Protein AF-U1WP06-F1 (afdb_monomer)

Nearest PDB structures (foldseek):
  8g9k-assembly1_A  TM=2.713E-01  e=7.699E+00  synthetic construct

Secondary structure (DSSP, 8-state):
----TTHHHHHHHHHHHHH----HHHHHHHHHHHHHHHHHHHHTT-HHHHHHHHHSHHHHHHHHHHHHHHHTT-GGGHHHHHHHHHHHHHHHHH-TTS--S-HHHHHHHHHHHHHTT-HHHHHHHHHHHHHHHTT-HHHHHHH-HHHHHHHHHHHHHHHSS--GGGGGS-TTSHHHHHHHTTT-HHHHHHHHHHHHHHHHHHH--BTTB--S-SSSTTS-HHHHHHHHHHHHTT--------GGGGSGGG--

Solvent-accessible surface area (backbone atoms only — not comparable to full-atom values): 13945 Å² total; per-residue (Å²): 133,87,76,62,86,46,52,65,52,48,55,47,50,57,53,47,34,57,65,50,79,64,51,73,64,56,54,47,50,52,52,51,52,48,55,48,52,46,53,52,30,59,75,70,67,38,68,75,57,39,54,61,68,56,49,56,60,58,37,49,53,34,39,47,38,18,49,16,36,28,63,70,74,37,68,77,31,55,58,34,45,52,50,32,48,55,49,56,50,50,49,46,72,75,38,72,85,54,83,71,69,53,72,30,35,50,27,42,49,34,30,49,23,51,76,74,67,38,53,70,56,19,51,51,47,40,54,49,51,50,63,53,44,75,76,44,53,72,63,41,38,75,70,40,51,65,34,52,50,42,44,33,48,53,45,20,63,74,72,76,45,78,51,76,77,58,70,57,49,54,81,85,35,62,68,47,50,33,60,73,24,66,90,39,72,86,54,30,46,58,34,51,51,52,44,56,56,47,45,43,48,28,37,35,71,50,102,89,42,74,45,42,30,68,52,61,45,72,39,53,37,67,63,50,48,51,44,54,42,32,51,76,70,75,40,87,70,71,89,76,95,49,77,63,68,73,40,61,57,41,75,122

Foldseek 3Di:
DDDQPLVVVVVVVLVVLQPDAQDPVNLVVLVVVLVVVLVVCVVVVVLVVNLLSQFDDNLVVLQSNLSNCLQVPNLVSVVSNVVSLVSNLVSCVSCLPDCSHPLQALLVSLLVCVVVVVVVSNVSSLVSVVVVCVVPVQVCQPAAVRNLLSSQLNVCLVPVDRDPSNVSHDCPDLSNQLVVCLQPQVCNQVSLQVVVSVLSVQQDDDPVHDHNHDRCSLAPSVSVSSCVSCVVVVHDDDDDDHPSCVGSSVVD

pLDDT: mean 86.67, std 10.76, range [41.94, 98.31]

Radius of gyration: 18.36 Å; Cα contacts (8 Å, |Δi|>4): 304; chains: 1; bounding box: 43×38×60 Å

Structure (mmCIF, N/CA/C/O backbone):
data_AF-U1WP06-F1
#
_entry.id   AF-U1WP06-F1
#
loop_
_atom_site.group_PDB
_atom_site.id
_atom_site.type_symbol
_atom_site.label_atom_id
_atom_site.label_alt_id
_atom_site.label_comp_id
_atom_site.label_asym_id
_atom_site.label_entity_id
_atom_site.label_seq_id
_atom_site.pdbx_PDB_ins_code
_atom_site.Cartn_x
_atom_site.Cartn_y
_atom_site.Cartn_z
_atom_site.occupancy
_atom_site.B_iso_or_equiv
_atom_site.auth_seq_id
_atom_site.auth_comp_id
_atom_site.auth_asym_id
_atom_site.auth_atom_id
_atom_site.pdbx_PDB_model_num
ATOM 1 N N . MET A 1 1 ? -3.901 -18.270 22.052 1.00 41.94 1 MET A N 1
ATOM 2 C CA . MET A 1 1 ? -3.226 -17.642 20.899 1.00 41.94 1 MET A CA 1
ATOM 3 C C . MET A 1 1 ? -4.024 -18.027 19.662 1.00 41.94 1 MET A C 1
ATOM 5 O O . MET A 1 1 ? -3.982 -19.187 19.273 1.00 41.94 1 MET A O 1
ATOM 9 N N . TYR A 1 2 ? -4.865 -17.129 19.147 1.00 45.81 2 TYR A N 1
ATOM 10 C CA . TYR A 1 2 ? -5.588 -17.378 17.898 1.00 45.81 2 TYR A CA 1
ATOM 11 C C . TYR A 1 2 ? -4.574 -17.281 16.759 1.00 45.81 2 TYR A C 1
ATOM 13 O O . TYR A 1 2 ? -4.041 -16.210 16.501 1.00 45.81 2 TYR A O 1
ATOM 21 N N . THR A 1 3 ? -4.246 -18.398 16.116 1.00 57.44 3 THR A N 1
ATOM 22 C CA . THR A 1 3 ? -3.441 -18.363 14.894 1.00 57.44 3 THR A CA 1
ATOM 23 C C . THR A 1 3 ? -4.361 -17.917 13.768 1.00 57.44 3 THR A C 1
ATOM 25 O O . THR A 1 3 ? -5.286 -18.647 13.402 1.00 57.44 3 THR A O 1
ATOM 28 N N . ASN A 1 4 ? -4.153 -16.711 13.239 1.00 77.06 4 ASN A N 1
ATOM 29 C CA . ASN A 1 4 ? -4.940 -16.246 12.109 1.00 77.06 4 ASN A CA 1
ATOM 30 C C . ASN A 1 4 ? -4.708 -17.191 10.915 1.00 77.06 4 ASN A C 1
ATOM 32 O O . ASN A 1 4 ? -3.576 -17.453 10.499 1.00 77.06 4 ASN A O 1
ATOM 36 N N . LYS A 1 5 ? -5.799 -17.723 10.353 1.00 81.12 5 LYS A N 1
ATOM 37 C CA . LYS A 1 5 ? -5.761 -18.705 9.258 1.00 81.12 5 LYS A CA 1
ATOM 38 C C . LYS A 1 5 ? -5.071 -18.188 7.989 1.00 81.12 5 LYS A C 1
ATOM 40 O O . LYS A 1 5 ? -4.734 -19.007 7.131 1.00 81.12 5 LYS A O 1
ATOM 45 N N . TYR A 1 6 ? -4.891 -16.873 7.856 1.00 82.31 6 TYR A N 1
ATOM 46 C CA . TYR A 1 6 ? -4.254 -16.229 6.712 1.00 82.31 6 TYR A CA 1
ATOM 47 C C . TYR A 1 6 ? -2.741 -16.054 6.872 1.00 82.31 6 TYR A C 1
ATOM 49 O O . TYR A 1 6 ? -2.048 -15.941 5.864 1.00 82.31 6 TYR A O 1
ATOM 57 N N . TRP A 1 7 ? -2.192 -16.143 8.088 1.00 88.81 7 TRP A N 1
ATOM 58 C CA . TRP A 1 7 ? -0.743 -16.015 8.306 1.00 88.81 7 TRP A CA 1
ATOM 59 C C . TRP A 1 7 ? 0.064 -17.056 7.534 1.00 88.81 7 TRP A C 1
ATOM 61 O O . TRP A 1 7 ? 1.126 -16.749 7.013 1.00 88.81 7 TRP A O 1
ATOM 71 N N . LYS A 1 8 ? -0.481 -18.263 7.335 1.00 88.38 8 LYS A N 1
ATOM 72 C CA . LYS A 1 8 ? 0.160 -19.286 6.493 1.00 88.38 8 LYS A CA 1
ATOM 73 C C . LYS A 1 8 ? 0.375 -18.830 5.041 1.00 88.38 8 LYS A C 1
ATOM 75 O O . LYS A 1 8 ? 1.313 -19.293 4.397 1.00 88.38 8 LYS A O 1
ATOM 80 N N . TYR A 1 9 ? -0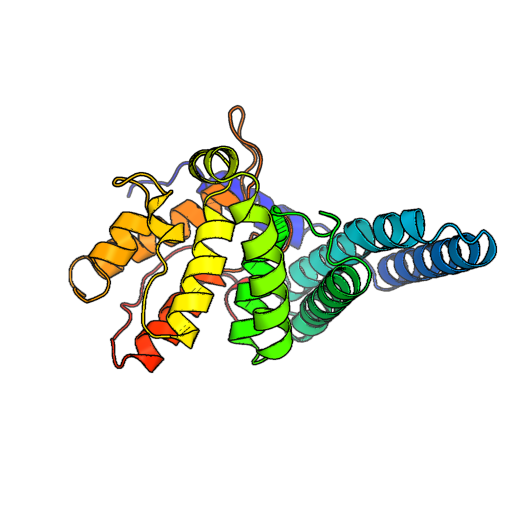.509 -17.979 4.508 1.00 86.38 9 TYR A N 1
ATOM 81 C CA . TYR A 1 9 ? -0.391 -17.448 3.150 1.00 86.38 9 TYR A CA 1
ATOM 82 C C . TYR A 1 9 ? 0.664 -16.349 3.100 1.00 86.38 9 TYR A C 1
ATOM 84 O O . TYR A 1 9 ? 1.503 -16.379 2.204 1.00 86.38 9 TYR A O 1
ATOM 92 N N . PHE A 1 10 ? 0.685 -15.470 4.104 1.00 91.19 10 PHE A N 1
ATOM 93 C CA . PHE A 1 10 ? 1.741 -14.474 4.276 1.00 91.19 10 PHE A CA 1
ATOM 94 C C . PHE A 1 10 ? 3.123 -15.121 4.434 1.00 91.19 10 PHE A C 1
ATOM 96 O O . PHE A 1 10 ? 4.037 -14.820 3.673 1.00 91.19 10 PHE A O 1
ATOM 103 N N . ASP A 1 11 ? 3.264 -16.098 5.332 1.00 91.94 11 ASP A N 1
ATOM 104 C CA . ASP A 1 11 ? 4.514 -16.835 5.542 1.00 91.94 11 ASP A CA 1
ATOM 105 C C . ASP A 1 11 ? 5.001 -17.519 4.264 1.00 91.94 11 ASP A C 1
ATOM 107 O O . ASP A 1 11 ? 6.205 -17.592 4.004 1.00 91.94 11 ASP A O 1
ATOM 111 N N . ARG A 1 12 ? 4.071 -18.058 3.467 1.00 90.69 12 ARG A N 1
ATOM 112 C CA . ARG A 1 12 ? 4.389 -18.648 2.167 1.00 90.69 12 ARG A CA 1
ATOM 113 C C . ARG A 1 12 ? 4.888 -17.579 1.196 1.00 90.69 12 ARG A C 1
ATOM 115 O O . ARG A 1 12 ? 5.949 -17.793 0.620 1.00 90.69 12 ARG A O 1
ATOM 122 N N . ALA A 1 13 ? 4.193 -16.448 1.072 1.00 90.00 13 ALA A N 1
ATOM 123 C CA . ALA A 1 13 ? 4.596 -15.346 0.199 1.00 90.00 13 ALA A CA 1
ATOM 124 C C . ALA A 1 13 ? 5.990 -14.811 0.573 1.00 90.00 13 ALA A C 1
ATOM 126 O O . ALA A 1 13 ? 6.880 -14.756 -0.272 1.00 90.00 13 ALA A O 1
ATOM 127 N N . ILE A 1 14 ? 6.244 -14.542 1.859 1.00 93.38 14 ILE A N 1
ATOM 128 C CA . ILE A 1 14 ? 7.561 -14.112 2.358 1.00 93.38 14 ILE A CA 1
ATOM 129 C C . ILE A 1 14 ? 8.653 -15.139 2.024 1.00 93.38 14 ILE A C 1
ATOM 131 O O . ILE A 1 14 ? 9.750 -14.770 1.598 1.00 93.38 14 ILE A O 1
ATOM 135 N N . LYS A 1 15 ? 8.378 -16.441 2.190 1.00 92.94 15 LYS A N 1
ATOM 136 C CA . LYS A 1 15 ? 9.331 -17.506 1.829 1.00 92.94 15 LYS A CA 1
ATOM 137 C C . LYS A 1 15 ? 9.580 -17.579 0.324 1.00 92.94 15 LYS A C 1
ATOM 139 O O . LYS A 1 15 ? 10.707 -17.866 -0.071 1.00 92.94 15 LYS A O 1
ATOM 144 N N . GLU A 1 16 ? 8.560 -17.366 -0.498 1.00 90.69 16 GLU A N 1
ATOM 145 C CA . GLU A 1 16 ? 8.681 -17.355 -1.957 1.00 90.69 16 GLU A CA 1
ATOM 146 C C . GLU A 1 16 ? 9.515 -16.162 -2.428 1.00 90.69 16 GLU A C 1
ATOM 148 O O . GLU A 1 16 ? 10.500 -16.373 -3.139 1.00 90.69 16 GLU A O 1
ATOM 153 N N . TYR A 1 17 ? 9.227 -14.949 -1.940 1.00 90.56 17 TYR A N 1
ATOM 154 C CA . TYR A 1 17 ? 10.029 -13.762 -2.245 1.00 90.56 17 TYR A CA 1
ATOM 155 C C . TYR A 1 17 ? 11.488 -13.933 -1.820 1.00 90.56 17 TYR A C 1
ATOM 157 O O . TYR A 1 17 ? 12.378 -13.624 -2.601 1.00 90.56 17 TYR A O 1
ATOM 165 N N . LYS A 1 18 ? 11.768 -14.505 -0.639 1.00 90.44 18 LYS A N 1
ATOM 166 C CA . LYS A 1 18 ? 13.151 -14.777 -0.196 1.00 90.44 18 LYS A CA 1
ATOM 167 C C . LYS A 1 18 ? 13.906 -15.757 -1.096 1.00 90.44 18 LYS A C 1
ATOM 169 O O . LYS A 1 18 ? 15.119 -15.632 -1.232 1.00 90.44 18 LYS A O 1
ATOM 174 N N . LYS A 1 19 ? 13.213 -16.745 -1.672 1.00 89.00 19 LYS A N 1
ATOM 175 C CA . LYS A 1 19 ? 13.823 -17.809 -2.489 1.00 89.00 19 LYS A CA 1
ATOM 176 C C . LYS A 1 19 ? 14.027 -17.420 -3.946 1.00 89.00 19 LYS A C 1
ATOM 178 O O . LYS A 1 19 ? 14.959 -17.929 -4.565 1.00 89.00 19 LYS A O 1
ATOM 183 N N . ARG A 1 20 ? 13.142 -16.598 -4.512 1.00 80.69 20 ARG A N 1
ATOM 184 C CA . ARG A 1 20 ? 13.216 -16.200 -5.920 1.00 80.69 20 ARG A CA 1
ATOM 185 C C . ARG A 1 20 ? 14.289 -15.130 -6.099 1.00 80.69 20 ARG A C 1
ATOM 187 O O . ARG A 1 20 ? 13.999 -13.942 -6.057 1.00 80.69 20 ARG A O 1
ATOM 194 N N . VAL A 1 21 ? 15.527 -15.585 -6.267 1.00 77.94 21 VAL A N 1
ATOM 195 C CA . VAL A 1 21 ? 16.648 -14.732 -6.665 1.00 77.94 21 VAL A CA 1
ATOM 196 C C . VAL A 1 21 ? 16.417 -14.313 -8.110 1.00 77.94 21 VAL A C 1
ATOM 198 O O . VAL A 1 21 ? 16.322 -15.175 -8.980 1.00 77.94 21 VAL A O 1
ATOM 201 N N . VAL A 1 22 ? 16.314 -13.008 -8.338 1.00 72.44 22 VAL A N 1
ATOM 202 C CA . VAL A 1 22 ? 16.291 -12.409 -9.674 1.00 72.44 22 VAL A CA 1
ATOM 203 C C . VAL A 1 22 ? 17.654 -11.757 -9.866 1.00 72.44 22 VAL A C 1
ATOM 205 O O . VAL A 1 22 ? 18.017 -10.853 -9.107 1.00 72.44 22 VAL A O 1
ATOM 208 N N . SER A 1 23 ? 18.457 -12.266 -10.801 1.00 75.44 23 SER A N 1
ATOM 209 C CA . SER A 1 23 ? 19.808 -11.729 -10.997 1.00 75.44 23 SER A CA 1
ATOM 210 C C . SER A 1 23 ? 19.759 -10.348 -11.662 1.00 75.44 23 SER A C 1
ATOM 212 O O . SER A 1 23 ? 18.768 -9.986 -12.300 1.00 75.44 23 SER A O 1
ATOM 214 N N . ASP A 1 24 ? 20.825 -9.555 -11.516 1.00 75.62 24 ASP A N 1
ATOM 215 C CA . ASP A 1 24 ? 20.936 -8.271 -12.226 1.00 75.62 24 ASP A CA 1
ATOM 216 C C . ASP A 1 24 ? 20.881 -8.470 -13.748 1.00 75.62 24 ASP A C 1
ATOM 218 O O . ASP A 1 24 ? 20.330 -7.634 -14.464 1.00 75.62 24 ASP A O 1
ATOM 222 N N . GLU A 1 25 ? 21.416 -9.589 -14.245 1.00 81.25 25 GLU A N 1
ATOM 223 C CA . GLU A 1 25 ? 21.323 -9.975 -15.651 1.00 81.25 25 GLU A CA 1
ATOM 224 C C . GLU A 1 25 ? 19.878 -10.247 -16.070 1.00 81.25 25 GLU A C 1
ATOM 226 O O . GLU A 1 25 ? 19.457 -9.715 -17.090 1.00 81.25 25 GLU A O 1
ATOM 231 N N . GLU A 1 26 ? 19.105 -10.996 -15.278 1.00 79.12 26 GLU A N 1
ATOM 232 C CA . GLU A 1 26 ? 17.693 -11.277 -15.572 1.00 79.12 26 GLU A CA 1
ATOM 233 C C . GLU A 1 26 ? 16.863 -9.986 -15.593 1.00 79.12 26 GLU A C 1
ATOM 235 O O . GLU A 1 26 ? 16.107 -9.747 -16.533 1.00 79.12 26 GLU A O 1
ATOM 240 N N . VAL A 1 27 ? 17.058 -9.094 -14.613 1.00 75.62 27 VAL A N 1
ATOM 241 C CA . VAL A 1 27 ? 16.397 -7.777 -14.616 1.00 75.62 27 VAL A CA 1
ATOM 242 C C . VAL A 1 27 ? 16.788 -6.967 -15.842 1.00 75.62 27 VAL A C 1
ATOM 244 O O . VAL A 1 27 ? 15.931 -6.345 -16.469 1.00 75.62 27 VAL A O 1
ATOM 247 N N . LYS A 1 28 ? 18.070 -6.971 -16.209 1.00 79.50 28 LYS A N 1
ATOM 248 C CA . LYS A 1 28 ? 18.540 -6.257 -17.392 1.00 79.50 28 LYS A CA 1
ATOM 249 C C . LYS A 1 28 ? 17.940 -6.825 -18.677 1.00 79.50 28 LYS A C 1
ATOM 251 O O . LYS A 1 28 ? 17.503 -6.040 -19.509 1.00 79.50 28 LYS A O 1
ATOM 256 N N . GLU A 1 29 ? 17.886 -8.146 -18.829 1.00 82.81 29 GLU A N 1
ATOM 257 C CA . GLU A 1 29 ? 17.266 -8.807 -19.983 1.00 82.81 29 GLU A CA 1
ATOM 258 C C . GLU A 1 29 ? 15.786 -8.443 -20.100 1.00 82.81 29 GLU A C 1
ATOM 260 O O . GLU A 1 29 ? 15.338 -8.040 -21.173 1.00 82.81 29 GLU A O 1
ATOM 265 N N . ILE A 1 30 ? 15.049 -8.480 -18.985 1.00 77.94 30 ILE A N 1
ATOM 266 C CA . ILE A 1 30 ? 13.649 -8.050 -18.936 1.00 77.94 30 ILE A CA 1
ATOM 267 C C . ILE A 1 30 ? 13.539 -6.593 -19.390 1.00 77.94 30 ILE A C 1
ATOM 269 O O . ILE A 1 30 ? 12.774 -6.291 -20.306 1.00 77.94 30 ILE A O 1
ATOM 273 N N . LEU A 1 31 ? 14.316 -5.680 -18.803 1.00 75.25 31 LEU A N 1
ATOM 274 C CA . LEU A 1 31 ? 14.271 -4.261 -19.160 1.00 75.25 31 LEU A CA 1
ATOM 275 C C . LEU A 1 31 ? 14.619 -4.024 -20.637 1.00 75.25 31 LEU A C 1
ATOM 277 O O . LEU A 1 31 ? 13.909 -3.275 -21.312 1.00 75.25 31 LEU A O 1
ATOM 281 N N . ASP A 1 32 ? 15.659 -4.677 -21.155 1.00 81.94 32 ASP A N 1
ATOM 282 C CA . ASP A 1 32 ? 16.101 -4.555 -22.547 1.00 81.94 32 ASP A CA 1
ATOM 283 C C . ASP A 1 32 ? 15.029 -5.075 -23.524 1.00 81.94 32 ASP A C 1
ATOM 285 O O . ASP A 1 32 ? 14.702 -4.396 -24.508 1.00 81.94 32 ASP A O 1
ATOM 289 N N . ASP A 1 33 ? 14.419 -6.228 -23.234 1.00 80.69 33 ASP A N 1
ATOM 290 C CA . ASP A 1 33 ? 13.336 -6.804 -24.035 1.00 80.69 33 ASP A CA 1
ATOM 291 C C . ASP A 1 33 ? 12.105 -5.897 -24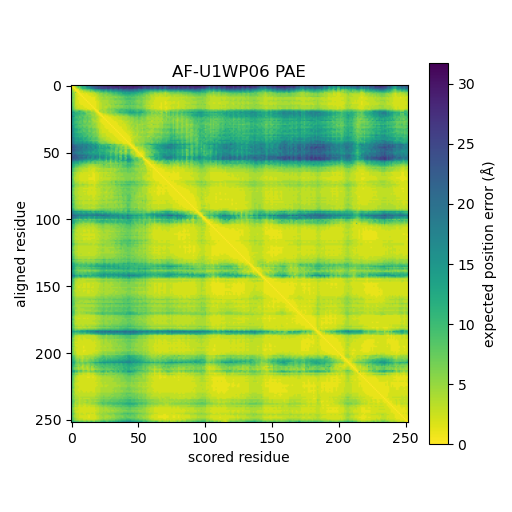.054 1.00 80.69 33 ASP A C 1
ATOM 293 O O . ASP A 1 33 ? 11.528 -5.637 -25.117 1.00 80.69 33 ASP A O 1
ATOM 297 N N . ARG A 1 34 ? 11.725 -5.351 -22.895 1.00 75.94 34 ARG A N 1
ATOM 298 C CA . ARG A 1 34 ? 10.593 -4.422 -22.800 1.00 75.94 34 ARG A CA 1
ATOM 299 C C . ARG A 1 34 ? 10.886 -3.115 -23.530 1.00 75.94 34 ARG A C 1
ATOM 301 O O . ARG A 1 34 ? 10.040 -2.627 -24.277 1.00 75.94 34 ARG A O 1
ATOM 308 N N . MET A 1 35 ? 12.098 -2.575 -23.401 1.00 76.44 35 MET A N 1
ATOM 309 C CA . MET A 1 35 ? 12.529 -1.393 -24.153 1.00 76.44 35 MET A CA 1
ATOM 310 C C . MET A 1 35 ? 12.504 -1.622 -25.667 1.00 76.44 35 MET A C 1
ATOM 312 O O . MET A 1 35 ? 12.209 -0.695 -26.429 1.00 76.44 35 MET A O 1
ATOM 316 N N . LYS A 1 36 ? 12.826 -2.832 -26.127 1.00 82.75 36 LYS A N 1
ATOM 317 C CA . LYS A 1 36 ? 12.740 -3.199 -27.542 1.00 82.75 36 LYS A CA 1
ATOM 318 C C . LYS A 1 36 ? 11.287 -3.259 -28.011 1.00 82.75 36 LYS A C 1
ATOM 320 O O . LYS A 1 36 ? 10.953 -2.611 -29.000 1.00 82.75 36 LYS A O 1
ATOM 325 N N . GLU A 1 37 ? 10.419 -3.943 -27.270 1.00 77.69 37 GLU A N 1
ATOM 326 C CA . GLU A 1 37 ? 8.984 -4.016 -27.565 1.00 77.69 37 GLU A CA 1
ATOM 327 C C . GLU A 1 37 ? 8.341 -2.621 -27.615 1.00 77.69 37 GLU A C 1
ATOM 329 O O . GLU A 1 37 ? 7.600 -2.303 -28.546 1.00 77.69 37 GLU A O 1
ATOM 334 N N . MET A 1 38 ? 8.707 -1.731 -26.687 1.00 73.69 38 MET A N 1
ATOM 335 C CA . MET A 1 38 ? 8.287 -0.329 -26.714 1.00 73.69 38 MET A CA 1
ATOM 336 C C . MET A 1 38 ? 8.654 0.375 -28.018 1.00 73.69 38 MET A C 1
ATOM 338 O O . MET A 1 38 ? 7.817 1.056 -28.613 1.00 73.69 38 MET A O 1
ATOM 342 N N . LYS A 1 39 ? 9.916 0.255 -28.447 1.00 78.44 39 LYS A N 1
ATOM 343 C CA . LYS A 1 39 ? 10.402 0.896 -29.676 1.00 78.44 39 LYS A CA 1
ATOM 344 C C . LYS A 1 39 ? 9.619 0.395 -30.886 1.00 78.44 39 LYS A C 1
ATOM 346 O O . LYS A 1 39 ? 9.228 1.212 -31.720 1.00 78.44 39 LYS A O 1
ATOM 351 N N . ASP A 1 40 ? 9.332 -0.902 -30.942 1.00 82.44 40 ASP A N 1
ATOM 352 C CA . ASP A 1 40 ? 8.554 -1.510 -32.020 1.00 82.44 40 ASP A CA 1
ATOM 353 C C . ASP A 1 40 ? 7.100 -1.001 -32.033 1.00 82.44 40 ASP A C 1
ATOM 355 O O . ASP A 1 40 ? 6.578 -0.635 -33.088 1.00 82.44 40 ASP A O 1
ATOM 359 N N . LEU A 1 41 ? 6.447 -0.906 -30.871 1.00 77.81 41 LEU A N 1
ATOM 360 C CA . LEU A 1 41 ? 5.074 -0.391 -30.750 1.00 77.81 41 LEU A CA 1
ATOM 361 C C . LEU A 1 41 ? 4.969 1.098 -31.104 1.00 77.81 41 LEU A C 1
ATOM 363 O O . LEU A 1 41 ? 4.002 1.520 -31.746 1.00 77.81 41 LEU A O 1
ATOM 367 N N . ILE A 1 42 ? 5.981 1.892 -30.736 1.00 76.75 42 ILE A N 1
ATOM 368 C CA . ILE A 1 42 ? 6.089 3.301 -31.138 1.00 76.75 42 ILE A CA 1
ATOM 369 C C . ILE A 1 42 ? 6.191 3.406 -32.663 1.00 76.75 42 ILE A C 1
ATOM 371 O O . ILE A 1 42 ? 5.466 4.200 -33.262 1.00 76.75 42 ILE A O 1
ATOM 375 N N . GLN A 1 43 ? 7.038 2.590 -33.301 1.00 83.75 43 GLN A N 1
ATOM 376 C CA . GLN A 1 43 ? 7.185 2.576 -34.763 1.00 83.75 43 GLN A CA 1
ATOM 377 C C . GLN A 1 43 ? 5.886 2.189 -35.480 1.00 83.75 43 GLN A C 1
ATOM 379 O O . GLN A 1 43 ? 5.565 2.766 -36.518 1.00 83.75 43 GLN A O 1
ATOM 384 N N . LYS A 1 44 ? 5.110 1.260 -34.914 1.00 82.94 44 LYS A N 1
ATOM 385 C CA . LYS A 1 44 ? 3.813 0.822 -35.459 1.00 82.94 44 LYS A CA 1
ATOM 386 C C . LYS A 1 44 ? 2.655 1.788 -35.172 1.00 82.94 44 LYS A C 1
ATOM 388 O O . LYS A 1 44 ? 1.542 1.557 -35.632 1.00 82.94 44 LYS A O 1
ATOM 393 N N . ASN A 1 45 ? 2.898 2.878 -34.436 1.00 75.88 45 ASN A N 1
ATOM 394 C CA . ASN A 1 45 ? 1.880 3.824 -33.963 1.00 75.88 45 ASN A CA 1
ATOM 395 C C . ASN A 1 45 ? 0.762 3.158 -33.125 1.00 75.88 45 ASN A C 1
ATOM 397 O O . ASN A 1 45 ? -0.356 3.668 -33.026 1.00 75.88 45 ASN A O 1
ATOM 401 N N . GLU A 1 46 ? 1.069 2.042 -32.462 1.00 74.06 46 GLU A N 1
ATOM 402 C CA . GLU A 1 46 ? 0.143 1.281 -31.617 1.00 74.06 46 GLU A CA 1
ATOM 403 C C . GLU A 1 46 ? 0.155 1.813 -30.175 1.00 74.06 46 GLU A C 1
ATOM 405 O O . GLU A 1 46 ? 0.368 1.087 -29.205 1.00 74.06 46 GLU A O 1
ATOM 410 N N . ARG A 1 47 ? -0.099 3.119 -30.013 1.00 66.19 47 ARG A N 1
ATOM 411 C CA . ARG A 1 47 ? -0.009 3.821 -28.712 1.00 66.19 47 ARG A CA 1
ATOM 412 C C . ARG A 1 47 ? -0.851 3.187 -27.602 1.00 66.19 47 ARG A C 1
ATOM 414 O O . ARG A 1 47 ? -0.507 3.299 -26.434 1.00 66.19 47 ARG A O 1
ATOM 421 N N . ASN A 1 48 ? -1.940 2.519 -27.977 1.00 60.97 48 ASN A N 1
ATOM 422 C CA . ASN A 1 48 ? -2.816 1.810 -27.050 1.00 60.97 48 ASN A CA 1
ATOM 423 C C . ASN A 1 48 ? -2.178 0.535 -26.478 1.00 60.97 48 ASN A C 1
ATOM 425 O O . ASN A 1 48 ? -2.403 0.254 -25.310 1.00 60.97 48 ASN A O 1
ATOM 429 N N . CYS A 1 49 ? -1.390 -0.198 -27.272 1.00 63.03 49 CYS A N 1
ATOM 430 C CA . CYS A 1 49 ? -0.706 -1.424 -26.839 1.00 63.03 49 CYS A CA 1
ATOM 431 C C . CYS A 1 49 ? 0.595 -1.113 -26.089 1.00 63.03 49 CYS A C 1
ATOM 433 O O . CYS A 1 49 ? 1.067 -1.933 -25.307 1.00 63.03 49 CYS A O 1
ATOM 435 N N . LEU A 1 50 ? 1.146 0.093 -26.284 1.00 63.34 50 LEU A N 1
ATOM 436 C CA . LEU A 1 50 ? 2.298 0.576 -25.530 1.00 63.34 50 LEU A CA 1
ATOM 437 C C . LEU A 1 50 ? 2.007 0.524 -24.025 1.00 63.34 50 LEU A C 1
ATOM 439 O O . LEU A 1 50 ? 2.756 -0.102 -23.295 1.00 63.34 50 LEU A O 1
ATOM 443 N N . THR A 1 51 ? 0.893 1.099 -23.557 1.00 60.34 51 THR A N 1
ATOM 444 C CA . THR A 1 51 ? 0.583 1.139 -22.116 1.00 60.34 51 THR A CA 1
ATOM 445 C C . THR A 1 51 ? 0.386 -0.249 -21.496 1.00 60.34 51 THR A C 1
ATOM 447 O O . THR A 1 51 ? 0.774 -0.442 -20.348 1.00 60.34 51 THR A O 1
ATOM 450 N N . ASP A 1 52 ? -0.143 -1.211 -22.254 1.00 60.28 52 ASP A N 1
ATOM 451 C CA . ASP A 1 52 ? -0.342 -2.588 -21.784 1.00 60.28 52 ASP A CA 1
ATOM 452 C C . ASP A 1 52 ? 0.995 -3.345 -21.678 1.00 60.28 52 ASP A C 1
ATOM 454 O O . ASP A 1 52 ? 1.243 -4.030 -20.687 1.00 60.28 52 ASP A O 1
ATOM 458 N N . CYS A 1 53 ? 1.904 -3.152 -22.644 1.00 57.97 53 CYS A N 1
ATOM 459 C CA . CYS A 1 53 ? 3.249 -3.747 -22.622 1.00 57.97 53 CYS A CA 1
ATOM 460 C C . CYS A 1 53 ? 4.151 -3.124 -21.550 1.00 57.97 53 CYS A C 1
ATOM 462 O O . CYS A 1 53 ? 5.029 -3.791 -21.003 1.00 57.97 53 CYS A O 1
ATOM 464 N N . LEU A 1 54 ? 3.913 -1.850 -21.229 1.00 57.97 54 LEU A N 1
ATOM 465 C CA . LEU A 1 54 ? 4.572 -1.166 -20.128 1.00 57.97 54 LEU A CA 1
ATOM 466 C C . LEU A 1 54 ? 4.061 -1.651 -18.763 1.00 57.97 54 LEU A C 1
ATOM 468 O O . LEU A 1 54 ? 4.823 -1.688 -17.804 1.00 57.97 54 LEU A O 1
ATOM 472 N N . GLY A 1 55 ? 2.780 -2.001 -18.656 1.00 62.56 55 GLY A N 1
ATOM 473 C CA . GLY A 1 55 ? 2.072 -1.845 -17.394 1.00 62.56 55 GLY A CA 1
ATOM 474 C C . GLY A 1 55 ? 2.269 -2.895 -16.318 1.00 62.56 55 GLY A C 1
ATOM 475 O O . GLY A 1 55 ? 2.330 -2.547 -15.146 1.00 62.56 55 GLY A O 1
ATOM 476 N N . ILE A 1 56 ? 2.366 -4.166 -16.696 1.00 57.34 56 ILE A N 1
ATOM 477 C CA . ILE A 1 56 ? 2.218 -5.251 -15.717 1.00 57.34 56 ILE A CA 1
ATOM 478 C C . ILE A 1 56 ? 3.559 -5.923 -15.428 1.00 57.34 56 ILE A C 1
ATOM 480 O O . ILE A 1 56 ? 3.907 -6.123 -14.273 1.00 57.34 56 ILE A O 1
ATOM 484 N N . LEU A 1 57 ? 4.354 -6.230 -16.454 1.00 64.12 57 LEU A N 1
ATOM 485 C CA . LEU A 1 57 ? 5.525 -7.092 -16.263 1.00 64.12 57 LEU A CA 1
ATOM 486 C C . LEU A 1 57 ? 6.730 -6.348 -15.674 1.00 64.12 57 LEU A C 1
ATOM 488 O O . LEU A 1 57 ? 7.285 -6.821 -14.694 1.00 64.12 57 LEU A O 1
ATOM 492 N N . ILE A 1 58 ? 7.065 -5.141 -16.159 1.00 68.38 58 ILE A N 1
ATOM 4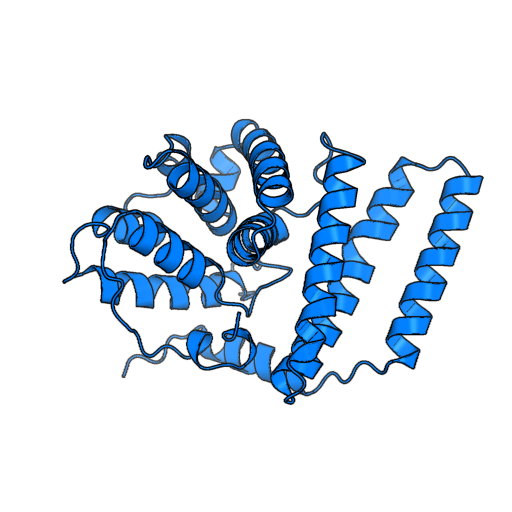93 C CA . ILE A 1 58 ? 8.189 -4.360 -15.596 1.00 68.38 58 ILE A CA 1
ATOM 494 C C . ILE A 1 58 ? 7.949 -4.047 -14.119 1.00 68.38 58 ILE A C 1
ATOM 496 O O . ILE A 1 58 ? 8.848 -4.211 -13.302 1.00 68.38 58 ILE A O 1
ATOM 500 N N . GLY A 1 59 ? 6.735 -3.604 -13.779 1.00 69.00 59 GLY A N 1
ATOM 501 C CA . GLY A 1 59 ? 6.376 -3.298 -12.399 1.00 69.00 59 GLY A CA 1
ATOM 502 C C . GLY A 1 59 ? 6.498 -4.524 -11.498 1.00 69.00 59 GLY A C 1
ATOM 503 O O . GLY A 1 59 ? 7.175 -4.448 -10.479 1.00 69.00 59 GLY A O 1
ATOM 504 N N . ILE A 1 60 ? 5.923 -5.658 -11.916 1.00 72.00 60 ILE A N 1
ATOM 505 C CA . ILE A 1 60 ? 6.005 -6.920 -11.171 1.00 72.00 60 ILE A CA 1
ATOM 506 C C . ILE A 1 60 ? 7.461 -7.369 -11.011 1.00 72.00 60 ILE A C 1
ATOM 508 O O . ILE A 1 60 ? 7.866 -7.726 -9.910 1.00 72.00 60 ILE A O 1
ATOM 512 N N . ASP A 1 61 ? 8.277 -7.332 -12.061 1.00 75.94 61 ASP A N 1
ATOM 513 C CA . ASP A 1 61 ? 9.654 -7.825 -11.986 1.00 75.94 61 ASP A CA 1
ATOM 514 C C . ASP A 1 61 ? 10.539 -6.931 -11.097 1.00 75.94 61 ASP A C 1
ATOM 516 O O . ASP A 1 61 ? 11.307 -7.444 -10.275 1.00 75.94 61 ASP A O 1
ATOM 520 N N . LEU A 1 62 ? 10.381 -5.601 -11.182 1.00 79.69 62 LEU A N 1
ATOM 521 C CA . LEU A 1 62 ? 11.049 -4.653 -10.279 1.00 79.69 62 LEU A CA 1
ATOM 522 C C . LEU A 1 62 ? 10.650 -4.895 -8.824 1.00 79.69 62 LEU A C 1
ATOM 524 O O . LEU A 1 62 ? 11.510 -4.944 -7.945 1.00 79.69 62 LEU A O 1
ATOM 528 N N . GLU A 1 63 ? 9.359 -5.092 -8.578 1.00 86.50 63 GLU A N 1
ATOM 529 C CA . GLU A 1 63 ? 8.813 -5.361 -7.257 1.00 86.50 63 GLU A CA 1
ATOM 530 C C . GLU A 1 63 ? 9.343 -6.662 -6.658 1.00 86.50 63 GLU A C 1
ATOM 532 O O . GLU A 1 63 ? 9.758 -6.707 -5.498 1.00 86.50 63 GLU A O 1
ATOM 537 N N . MET A 1 64 ? 9.319 -7.735 -7.448 1.00 86.50 64 MET A N 1
ATOM 538 C CA . MET A 1 64 ? 9.781 -9.048 -7.025 1.00 86.50 64 MET A CA 1
ATOM 539 C C . MET A 1 64 ? 11.266 -9.018 -6.674 1.00 86.50 64 MET A C 1
ATOM 541 O O . MET A 1 64 ? 11.653 -9.559 -5.634 1.00 86.50 64 MET A O 1
ATOM 545 N N . ASN A 1 65 ? 12.079 -8.344 -7.493 1.00 87.50 65 ASN A N 1
ATOM 546 C CA . ASN A 1 65 ? 13.498 -8.152 -7.213 1.00 87.50 65 ASN A CA 1
ATOM 547 C C . ASN A 1 65 ? 13.710 -7.309 -5.942 1.00 87.50 65 ASN A C 1
ATOM 549 O O . ASN A 1 65 ? 14.479 -7.704 -5.064 1.00 87.50 65 ASN A O 1
ATOM 553 N N . ALA A 1 66 ? 12.970 -6.205 -5.781 1.00 91.56 66 ALA A N 1
ATOM 554 C CA . ALA A 1 66 ? 13.016 -5.388 -4.568 1.00 91.56 66 ALA A CA 1
ATOM 555 C C . ALA A 1 66 ? 12.724 -6.212 -3.313 1.00 91.56 66 ALA A C 1
ATOM 557 O O . ALA A 1 66 ? 13.519 -6.223 -2.374 1.00 91.56 66 ALA A O 1
ATOM 558 N N . LYS A 1 67 ? 11.595 -6.931 -3.297 1.00 93.19 67 LYS A N 1
ATOM 559 C CA . LYS A 1 67 ? 11.182 -7.725 -2.136 1.00 93.19 67 LYS A CA 1
ATOM 560 C C . LYS A 1 67 ? 12.192 -8.814 -1.814 1.00 93.19 67 LYS A C 1
ATOM 562 O O . LYS A 1 67 ? 12.495 -9.008 -0.640 1.00 93.19 67 LYS A O 1
ATOM 567 N N . ASN A 1 68 ? 12.729 -9.504 -2.823 1.00 93.38 68 ASN A N 1
ATOM 568 C CA . ASN A 1 68 ? 13.776 -10.499 -2.609 1.00 93.38 68 ASN A CA 1
ATOM 569 C C . ASN A 1 68 ? 14.987 -9.881 -1.897 1.00 93.38 68 ASN A C 1
ATOM 571 O O . ASN A 1 68 ? 15.393 -10.382 -0.848 1.00 93.38 68 ASN A O 1
ATOM 575 N N . ARG A 1 69 ? 15.521 -8.780 -2.429 1.00 92.81 69 ARG A N 1
ATOM 576 C CA . ARG A 1 69 ? 16.709 -8.103 -1.893 1.00 92.81 69 ARG A CA 1
ATOM 577 C C . ARG A 1 69 ? 16.487 -7.544 -0.491 1.00 92.81 69 ARG A C 1
ATOM 579 O O . ARG A 1 69 ? 17.253 -7.861 0.418 1.00 92.81 69 ARG A O 1
ATOM 586 N N . ILE A 1 70 ? 15.393 -6.809 -0.273 1.00 95.31 70 ILE A N 1
ATOM 587 C CA . ILE A 1 70 ? 15.051 -6.233 1.039 1.00 95.31 70 ILE A CA 1
ATOM 588 C C . ILE A 1 70 ? 14.927 -7.343 2.092 1.00 95.31 70 ILE A C 1
ATOM 590 O O . ILE A 1 70 ? 15.525 -7.267 3.165 1.00 95.31 70 ILE A O 1
ATOM 594 N N . LEU A 1 71 ? 14.218 -8.432 1.775 1.00 94.81 71 LEU A N 1
ATOM 595 C CA . LEU A 1 71 ? 14.040 -9.559 2.696 1.00 94.81 71 LEU A CA 1
ATOM 596 C C . LEU A 1 71 ? 15.331 -10.354 2.971 1.00 94.81 71 LEU A C 1
ATOM 598 O O . LEU A 1 71 ? 15.357 -11.118 3.942 1.00 94.81 71 LEU A O 1
ATOM 602 N N . ASN A 1 72 ? 16.364 -10.194 2.139 1.00 93.56 72 ASN A N 1
ATOM 603 C CA . ASN A 1 72 ? 17.683 -10.816 2.280 1.00 93.56 72 ASN A CA 1
ATOM 604 C C . ASN A 1 72 ? 18.770 -9.839 2.777 1.00 93.56 72 ASN A C 1
ATOM 606 O O . ASN A 1 72 ? 19.948 -10.187 2.774 1.00 93.56 72 ASN A O 1
ATOM 610 N N . GLY A 1 73 ? 18.386 -8.662 3.286 1.00 93.69 73 GLY A N 1
ATOM 611 C CA . GLY A 1 73 ? 19.300 -7.742 3.973 1.00 93.69 73 GLY A CA 1
ATOM 612 C C . GLY A 1 73 ? 19.908 -6.650 3.093 1.00 93.69 73 GLY A C 1
ATOM 613 O O . GLY A 1 73 ? 20.877 -6.017 3.505 1.00 93.69 73 GLY A O 1
ATOM 614 N N . GLU A 1 74 ? 19.341 -6.399 1.912 1.00 94.25 74 GLU A N 1
ATOM 615 C CA . GLU A 1 74 ? 19.732 -5.302 1.023 1.00 94.25 74 GLU A CA 1
ATOM 616 C C . GLU A 1 74 ? 18.677 -4.175 1.043 1.00 94.25 74 GLU A C 1
ATOM 618 O O . GLU A 1 74 ? 17.860 -4.067 0.125 1.00 94.25 74 GLU A O 1
ATOM 623 N N . PRO A 1 75 ? 18.663 -3.300 2.068 1.00 93.81 75 PRO A N 1
ATOM 624 C CA . PRO A 1 75 ? 17.630 -2.268 2.215 1.00 93.81 75 PRO A CA 1
ATOM 625 C C . PRO A 1 75 ? 17.656 -1.218 1.095 1.00 93.81 75 PRO A C 1
ATOM 627 O O . PRO A 1 75 ? 16.636 -0.613 0.788 1.00 93.81 75 PRO A O 1
ATOM 630 N N . LEU A 1 76 ? 18.797 -1.021 0.423 1.00 93.38 76 LEU A N 1
ATOM 631 C CA . LEU A 1 76 ? 18.896 -0.083 -0.703 1.00 93.38 76 LEU A CA 1
ATOM 632 C C . LEU A 1 76 ? 18.006 -0.476 -1.893 1.00 93.38 76 LEU A C 1
ATOM 634 O O . LEU A 1 76 ? 17.741 0.364 -2.749 1.00 93.38 76 LEU A O 1
ATOM 638 N N . ALA A 1 77 ? 17.511 -1.715 -1.945 1.00 92.56 77 ALA A N 1
ATOM 639 C CA . ALA A 1 77 ? 16.622 -2.174 -3.004 1.00 92.56 77 ALA A CA 1
ATOM 640 C C . ALA A 1 77 ? 15.213 -1.546 -2.966 1.00 92.56 77 ALA A C 1
ATOM 642 O O . ALA A 1 77 ? 14.473 -1.696 -3.938 1.00 92.56 77 ALA A O 1
ATOM 643 N N . TRP A 1 78 ? 14.864 -0.763 -1.933 1.00 93.88 78 TRP A N 1
ATOM 644 C CA . TRP A 1 78 ? 13.680 0.114 -1.946 1.00 93.88 78 TRP A CA 1
ATOM 645 C C . TRP A 1 78 ? 13.633 1.046 -3.170 1.00 93.88 78 TRP A C 1
ATOM 647 O O . TRP A 1 78 ? 12.545 1.342 -3.664 1.00 93.88 78 TRP A O 1
ATOM 657 N N . ILE A 1 79 ? 14.793 1.408 -3.736 1.00 90.75 79 ILE A N 1
ATOM 658 C CA . ILE A 1 79 ? 14.897 2.183 -4.985 1.00 90.75 79 ILE A CA 1
ATOM 659 C C . ILE A 1 79 ? 14.144 1.535 -6.161 1.00 90.75 79 ILE A C 1
ATOM 661 O O . ILE A 1 79 ? 13.662 2.235 -7.046 1.00 90.75 79 ILE A O 1
ATOM 665 N N . LEU A 1 80 ? 14.010 0.203 -6.188 1.00 90.06 80 LEU A N 1
ATOM 666 C CA . LEU A 1 80 ? 13.298 -0.501 -7.261 1.00 90.06 80 LEU A CA 1
ATOM 667 C C . LEU A 1 80 ? 11.773 -0.372 -7.106 1.00 90.06 80 LEU A C 1
ATOM 669 O O . LEU A 1 80 ? 11.069 -0.209 -8.102 1.00 90.06 80 LEU A O 1
ATOM 673 N N . LEU A 1 81 ? 11.262 -0.373 -5.868 1.00 91.50 81 LEU A N 1
ATOM 674 C CA . LEU A 1 81 ? 9.845 -0.090 -5.587 1.00 91.50 81 LEU A CA 1
ATOM 675 C C . LEU A 1 81 ? 9.504 1.366 -5.902 1.00 91.50 81 LEU A C 1
ATOM 677 O O . LEU A 1 81 ? 8.445 1.663 -6.451 1.00 91.50 81 LEU A O 1
ATOM 681 N N . GLU A 1 82 ? 10.427 2.276 -5.613 1.00 92.19 82 GLU A N 1
ATOM 682 C CA . GLU A 1 82 ? 10.311 3.676 -5.998 1.00 92.19 82 GLU A CA 1
ATOM 683 C C . GLU A 1 82 ? 10.284 3.852 -7.530 1.00 92.19 82 GLU A C 1
ATOM 685 O O . GLU A 1 82 ? 9.449 4.582 -8.068 1.00 92.19 82 GLU A O 1
ATOM 690 N N . GLN A 1 83 ? 11.125 3.125 -8.271 1.00 87.88 83 GLN A N 1
ATOM 691 C CA . GLN A 1 83 ? 11.074 3.109 -9.737 1.00 87.88 83 GLN A CA 1
ATOM 692 C C . GLN A 1 83 ? 9.739 2.569 -10.270 1.00 87.88 83 GLN A C 1
ATOM 694 O O . GLN A 1 83 ? 9.163 3.173 -11.179 1.00 87.88 83 GLN A O 1
ATOM 699 N N . GLN A 1 84 ? 9.211 1.485 -9.689 1.00 87.56 84 GLN A N 1
ATOM 700 C CA . GLN A 1 84 ? 7.876 0.969 -10.016 1.00 87.56 84 GLN A CA 1
ATOM 701 C C . GLN A 1 84 ? 6.788 2.025 -9.762 1.00 87.56 84 GLN A C 1
ATOM 703 O O . GLN A 1 84 ? 5.894 2.203 -10.588 1.00 87.56 84 GLN A O 1
ATOM 708 N N . LEU A 1 85 ? 6.877 2.771 -8.660 1.00 90.44 85 LEU A N 1
ATOM 709 C CA . LEU A 1 85 ? 5.950 3.855 -8.337 1.00 90.44 85 LEU A CA 1
ATOM 710 C C . LEU A 1 85 ? 5.957 4.944 -9.420 1.00 90.44 85 LEU A C 1
ATOM 712 O O . LEU A 1 85 ? 4.900 5.315 -9.944 1.00 90.44 85 LEU A O 1
ATOM 716 N N . PHE A 1 86 ? 7.140 5.425 -9.815 1.00 88.00 86 PHE A N 1
ATOM 717 C CA . PHE A 1 86 ? 7.262 6.406 -10.897 1.00 88.00 86 PHE A CA 1
ATOM 718 C C . PHE A 1 86 ? 6.733 5.872 -12.225 1.00 88.00 86 PHE A C 1
ATOM 720 O O . PHE A 1 86 ? 6.123 6.616 -12.996 1.00 88.00 86 PHE A O 1
ATOM 727 N N . TRP A 1 87 ? 6.936 4.588 -12.481 1.00 84.19 87 TRP A N 1
ATOM 728 C CA . TRP A 1 87 ? 6.447 3.928 -13.674 1.00 84.19 87 TRP A CA 1
ATOM 729 C C . TRP A 1 87 ? 4.916 3.878 -13.744 1.00 84.19 87 TRP A C 1
ATOM 731 O O . TRP A 1 87 ? 4.327 4.367 -14.713 1.00 84.19 87 TRP A O 1
ATOM 741 N N . LEU A 1 88 ? 4.260 3.388 -12.687 1.00 85.75 88 LEU A N 1
ATOM 742 C CA . LEU A 1 88 ? 2.797 3.355 -12.580 1.00 85.75 88 LEU A CA 1
ATOM 743 C C . LEU A 1 88 ? 2.198 4.766 -12.703 1.00 85.75 88 LEU A C 1
ATOM 745 O O . LEU A 1 88 ? 1.202 4.975 -13.399 1.00 85.75 88 LEU A O 1
ATOM 749 N N . ASN A 1 89 ? 2.852 5.771 -12.116 1.00 87.75 89 ASN A N 1
ATOM 750 C CA . ASN A 1 89 ? 2.477 7.177 -12.274 1.00 87.75 89 ASN A CA 1
ATOM 751 C C . ASN A 1 89 ? 2.509 7.635 -13.748 1.00 87.75 89 ASN A C 1
ATOM 753 O O . ASN A 1 89 ? 1.575 8.294 -14.214 1.00 87.75 89 ASN A O 1
ATOM 757 N N . GLN A 1 90 ? 3.542 7.268 -14.518 1.00 83.44 90 GLN A N 1
ATOM 758 C CA . GLN A 1 90 ? 3.599 7.601 -15.949 1.00 83.44 90 GLN A CA 1
ATOM 759 C C . GLN A 1 90 ? 2.486 6.923 -16.753 1.00 83.44 90 GLN A C 1
ATOM 761 O O . GLN A 1 90 ? 1.966 7.522 -17.699 1.00 83.44 90 GLN A O 1
ATOM 766 N N . MET A 1 91 ? 2.065 5.717 -16.368 1.00 80.00 91 MET A N 1
ATOM 767 C CA . MET A 1 91 ? 0.927 5.056 -17.008 1.00 80.00 91 MET A CA 1
ATOM 768 C C . MET A 1 91 ? -0.382 5.808 -16.777 1.00 80.00 91 MET A C 1
ATOM 770 O O . MET A 1 91 ? -1.122 6.039 -17.737 1.00 80.00 91 MET A O 1
ATOM 774 N N . ILE A 1 92 ? -0.642 6.243 -15.538 1.00 84.56 92 ILE A N 1
ATOM 775 C CA . ILE A 1 92 ? -1.825 7.053 -15.207 1.00 84.56 92 ILE A CA 1
ATOM 776 C C . ILE A 1 92 ? -1.824 8.345 -16.033 1.00 84.56 92 ILE A C 1
ATOM 778 O O . ILE A 1 92 ? -2.839 8.689 -16.639 1.00 84.56 92 ILE A O 1
ATOM 782 N N . LYS A 1 93 ? -0.679 9.039 -16.122 1.00 83.25 93 LYS A N 1
ATOM 783 C CA . LYS A 1 93 ? -0.540 10.268 -16.929 1.00 83.25 93 LYS A CA 1
ATOM 784 C C . LYS A 1 93 ? -0.786 10.023 -18.415 1.00 83.25 93 LYS A C 1
ATOM 786 O O . LYS A 1 93 ? -1.422 10.842 -19.076 1.00 83.25 93 LYS A O 1
ATOM 791 N N . SER A 1 94 ? -0.285 8.907 -18.937 1.00 75.56 94 SER A N 1
ATOM 792 C CA . SER A 1 94 ? -0.378 8.573 -20.359 1.00 75.56 94 SER A CA 1
ATOM 793 C C . SER A 1 94 ? -1.794 8.186 -20.780 1.00 75.56 94 SER A C 1
ATOM 795 O O . SER A 1 94 ? -2.167 8.404 -21.934 1.00 75.56 94 SER A O 1
ATOM 797 N N . ASN A 1 95 ? -2.595 7.619 -19.871 1.00 73.75 95 ASN A N 1
ATOM 798 C CA . ASN A 1 95 ? -3.964 7.229 -20.180 1.00 73.75 95 ASN A CA 1
ATOM 799 C C . ASN A 1 95 ? -4.930 7.376 -18.989 1.00 73.75 95 ASN A C 1
ATOM 801 O O . ASN A 1 95 ? -5.410 6.380 -18.448 1.00 73.75 95 ASN A O 1
ATOM 805 N N . PRO A 1 96 ? -5.309 8.611 -18.621 1.00 71.00 96 PRO A N 1
ATOM 806 C CA . PRO A 1 96 ? -6.092 8.880 -17.410 1.00 71.00 96 PRO A CA 1
ATOM 807 C C . PRO A 1 96 ? -7.536 8.354 -17.464 1.00 71.00 96 PRO A C 1
ATOM 809 O O . PRO A 1 96 ? -8.251 8.392 -16.466 1.00 71.00 96 PRO A O 1
ATOM 812 N N . SER A 1 97 ? -7.995 7.902 -18.637 1.00 66.88 97 SER A N 1
ATOM 813 C CA . SER A 1 97 ? -9.368 7.437 -18.869 1.00 66.88 97 SER A CA 1
ATOM 814 C C . SER A 1 97 ? -9.509 5.916 -18.933 1.00 66.88 97 SER A C 1
ATOM 816 O O . SER A 1 97 ? -10.628 5.410 -18.799 1.00 66.88 97 SER A O 1
ATOM 818 N N . ARG A 1 98 ? -8.404 5.186 -19.134 1.00 63.78 98 ARG A N 1
ATOM 819 C CA . ARG A 1 98 ? -8.402 3.723 -19.176 1.00 63.78 98 ARG A CA 1
ATOM 820 C C . ARG A 1 98 ? -7.926 3.159 -17.847 1.00 63.78 98 ARG A C 1
ATOM 822 O O . ARG A 1 98 ? -6.991 3.688 -17.260 1.00 63.78 98 ARG A O 1
ATOM 829 N N . ARG A 1 99 ? -8.554 2.060 -17.418 1.00 66.38 99 ARG A N 1
ATOM 830 C CA . ARG A 1 99 ? -8.220 1.282 -16.212 1.00 66.38 99 ARG A CA 1
ATOM 831 C C . ARG A 1 99 ? -6.906 0.491 -16.399 1.00 66.38 99 ARG A C 1
ATOM 833 O O . ARG A 1 99 ? -6.891 -0.717 -16.211 1.00 66.38 99 ARG A O 1
ATOM 840 N N . ASN A 1 100 ? -5.848 1.159 -16.864 1.00 64.69 100 ASN A N 1
ATOM 841 C CA . ASN A 1 100 ? -4.579 0.532 -17.249 1.00 64.69 100 ASN A CA 1
ATOM 842 C C . ASN A 1 100 ? -3.689 0.226 -16.042 1.00 64.69 100 ASN A C 1
ATOM 844 O O . ASN A 1 100 ? -2.928 -0.732 -16.079 1.00 64.69 100 ASN A O 1
ATOM 848 N N . VAL A 1 101 ? -3.794 1.030 -14.981 1.00 67.62 101 VAL A N 1
ATOM 849 C CA . VAL A 1 101 ? -3.307 0.640 -13.654 1.00 67.62 101 VAL A CA 1
ATOM 850 C C . VAL A 1 101 ? -4.417 -0.133 -12.968 1.00 67.62 101 VAL A C 1
ATOM 852 O O . VAL A 1 101 ? -5.563 0.339 -12.926 1.00 67.62 101 VAL A O 1
ATOM 855 N N . SER A 1 102 ? -4.071 -1.318 -12.466 1.00 75.44 102 SER A N 1
ATOM 856 C CA . SER A 1 102 ? -5.014 -2.198 -11.793 1.00 75.44 102 SER A CA 1
ATOM 857 C C . SER A 1 102 ? -5.530 -1.524 -10.527 1.00 75.44 102 SER A C 1
ATOM 859 O O . SER A 1 102 ? -4.786 -0.880 -9.786 1.00 75.44 102 SER A O 1
ATOM 861 N N . ASP A 1 103 ? -6.812 -1.712 -10.228 1.00 75.19 103 ASP A N 1
ATOM 862 C CA . ASP A 1 103 ? -7.400 -1.271 -8.963 1.00 75.19 103 ASP A CA 1
ATOM 863 C C . ASP A 1 103 ? -6.658 -1.863 -7.748 1.00 75.19 103 ASP A C 1
ATOM 865 O O . ASP A 1 103 ? -6.614 -1.266 -6.673 1.00 75.19 103 ASP A O 1
ATOM 869 N N . ARG A 1 104 ? -5.987 -3.000 -7.951 1.00 82.25 104 ARG A N 1
ATOM 870 C CA . ARG A 1 104 ? -5.153 -3.692 -6.967 1.00 82.25 104 ARG A CA 1
ATOM 871 C C . ARG A 1 104 ? -3.794 -3.046 -6.679 1.00 82.25 104 ARG A C 1
ATOM 873 O O . ARG A 1 104 ? -3.099 -3.496 -5.774 1.00 82.25 104 ARG A O 1
ATOM 880 N N . GLU A 1 105 ? -3.406 -2.028 -7.441 1.00 87.25 105 GLU A N 1
ATOM 881 C CA . GLU A 1 105 ? -2.135 -1.301 -7.284 1.00 87.25 105 GLU A CA 1
ATOM 882 C C . GLU A 1 105 ? -2.352 0.106 -6.720 1.00 87.25 105 GLU A C 1
ATOM 884 O O . GLU A 1 105 ? -1.456 0.683 -6.109 1.00 87.25 105 GLU A O 1
ATOM 889 N N . ILE A 1 106 ? -3.568 0.645 -6.874 1.00 90.00 106 ILE A N 1
ATOM 890 C CA . ILE A 1 106 ? -3.947 2.000 -6.451 1.00 90.00 106 ILE A CA 1
ATOM 891 C C . ILE A 1 106 ? -3.675 2.223 -4.961 1.00 90.00 106 ILE A C 1
ATOM 893 O O . ILE A 1 106 ? -3.158 3.274 -4.588 1.00 90.00 106 ILE A O 1
ATOM 897 N N . GLY A 1 107 ? -4.025 1.252 -4.110 1.00 92.94 107 GLY A N 1
ATOM 898 C CA . GLY A 1 107 ? -3.890 1.385 -2.658 1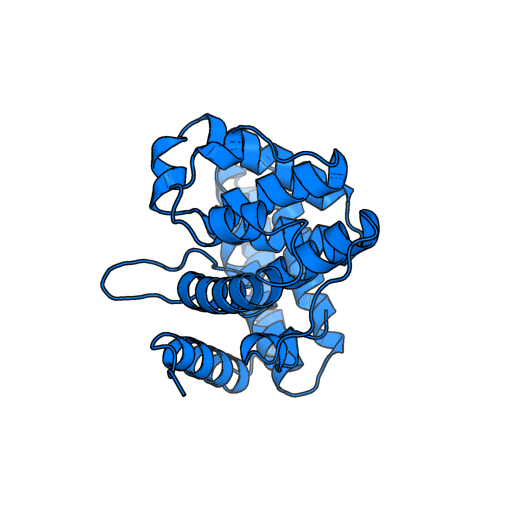.00 92.94 107 GLY A CA 1
ATOM 899 C C . GLY A 1 107 ? -2.444 1.621 -2.223 1.00 92.94 107 GLY A C 1
ATOM 900 O O . GLY A 1 107 ? -2.161 2.615 -1.553 1.00 92.94 107 GLY A O 1
ATOM 901 N N . GLY A 1 108 ? -1.530 0.752 -2.661 1.00 93.56 108 GLY A N 1
ATOM 902 C CA . GLY A 1 108 ? -0.106 0.893 -2.361 1.00 93.56 108 GLY A CA 1
ATOM 903 C C . GLY A 1 108 ? 0.538 2.077 -3.078 1.00 93.56 108 GLY A C 1
ATOM 904 O O . GLY A 1 108 ? 1.346 2.772 -2.469 1.00 93.56 108 GLY A O 1
ATOM 905 N N . LEU A 1 109 ? 0.111 2.396 -4.307 1.00 94.12 109 LEU A N 1
ATOM 906 C CA . LEU A 1 109 ? 0.582 3.585 -5.020 1.00 94.12 109 LEU A CA 1
ATOM 907 C C . LEU A 1 109 ? 0.243 4.873 -4.257 1.00 94.12 109 LEU A C 1
ATOM 909 O O . LEU A 1 109 ? 1.116 5.719 -4.091 1.00 94.12 109 LEU A O 1
ATOM 913 N N . ILE A 1 110 ? -0.980 5.018 -3.738 1.00 96.31 110 ILE A N 1
ATOM 914 C CA . ILE A 1 110 ? -1.345 6.157 -2.881 1.00 96.31 110 ILE A CA 1
ATOM 915 C C . ILE A 1 110 ? -0.536 6.130 -1.580 1.00 96.31 110 ILE A C 1
ATOM 917 O O . ILE A 1 110 ? 0.040 7.150 -1.201 1.00 96.31 110 ILE A O 1
ATOM 921 N N . GLY A 1 111 ? -0.497 4.978 -0.905 1.00 96.94 111 GLY A N 1
ATOM 922 C CA . GLY A 1 111 ? 0.106 4.845 0.419 1.00 96.94 111 GLY A CA 1
ATOM 923 C C . GLY A 1 111 ? 1.603 5.148 0.434 1.00 96.94 111 GLY A C 1
ATOM 924 O O . GLY A 1 111 ? 2.053 6.009 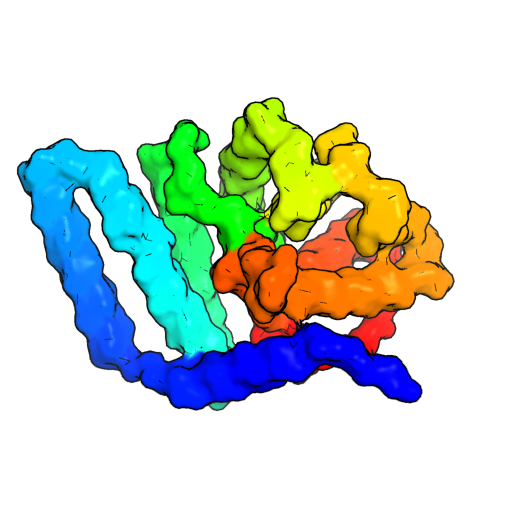1.185 1.00 96.94 111 GLY A O 1
ATOM 925 N N . LEU A 1 112 ? 2.370 4.497 -0.439 1.00 97.31 112 LEU A N 1
ATOM 926 C CA . LEU A 1 112 ? 3.816 4.700 -0.538 1.00 97.31 112 LEU A CA 1
ATOM 927 C C . LEU A 1 112 ? 4.165 6.093 -1.064 1.00 97.31 112 LEU A C 1
ATOM 929 O O . LEU A 1 112 ? 5.069 6.725 -0.525 1.00 97.31 112 LEU A O 1
ATOM 933 N N . SER A 1 113 ? 3.411 6.621 -2.039 1.00 97.50 113 SER A N 1
ATOM 934 C CA . SER A 1 113 ? 3.618 8.006 -2.496 1.00 97.50 113 SER A CA 1
ATOM 935 C C . SER A 1 113 ? 3.458 8.996 -1.346 1.00 97.50 113 SER A C 1
ATOM 937 O O . SER A 1 113 ? 4.246 9.928 -1.221 1.00 97.50 113 SER A O 1
ATOM 939 N N . LEU A 1 114 ? 2.458 8.789 -0.485 1.00 97.44 114 LEU A N 1
ATOM 940 C CA . LEU A 1 114 ? 2.240 9.640 0.678 1.00 97.44 114 LEU A CA 1
ATOM 941 C C . LEU A 1 114 ? 3.375 9.509 1.706 1.00 97.44 114 LEU A C 1
ATOM 943 O O . LEU A 1 114 ? 3.863 10.522 2.200 1.00 97.44 114 LEU A O 1
ATOM 947 N N . LEU A 1 115 ? 3.807 8.283 2.016 1.00 97.88 115 LEU A N 1
ATOM 948 C CA . LEU A 1 115 ? 4.859 8.022 3.006 1.00 97.88 115 LEU A CA 1
ATOM 949 C C . LEU A 1 115 ? 6.235 8.550 2.574 1.00 97.88 115 LEU A C 1
ATOM 951 O O . LEU A 1 115 ? 6.984 9.037 3.416 1.00 97.88 115 LEU A O 1
ATOM 955 N N . TRP A 1 116 ? 6.547 8.512 1.278 1.00 97.50 116 TRP A N 1
ATOM 956 C CA . TRP A 1 116 ? 7.811 9.020 0.728 1.00 97.50 116 TRP A CA 1
ATOM 957 C C . TRP A 1 116 ? 7.779 10.504 0.337 1.00 97.50 116 TRP A C 1
ATOM 959 O O . TRP A 1 116 ? 8.768 11.029 -0.170 1.00 97.50 116 TRP A O 1
ATOM 969 N N . GLY A 1 117 ? 6.669 11.210 0.576 1.00 96.94 117 GLY A N 1
ATOM 970 C CA . GLY A 1 117 ? 6.556 12.645 0.289 1.00 96.94 117 GLY A CA 1
ATOM 971 C C . GLY A 1 117 ? 6.306 12.994 -1.184 1.00 96.94 117 GLY A C 1
ATOM 972 O O . GLY A 1 117 ? 6.422 14.157 -1.571 1.00 96.94 117 GLY A O 1
ATOM 973 N N . TYR A 1 118 ? 5.910 12.024 -2.010 1.00 97.75 118 TYR A N 1
ATOM 974 C CA . TYR A 1 118 ? 5.480 12.216 -3.399 1.00 97.75 118 TYR A CA 1
ATOM 975 C C . TYR A 1 118 ? 4.005 12.621 -3.485 1.00 97.75 118 TYR A C 1
ATOM 977 O O . TYR A 1 118 ? 3.163 11.933 -4.071 1.00 97.75 118 TYR A O 1
ATOM 985 N N . GLU A 1 119 ? 3.672 13.761 -2.875 1.00 96.75 119 GLU A N 1
ATOM 986 C CA . GLU A 1 119 ? 2.292 14.246 -2.760 1.00 96.75 119 GLU A CA 1
ATOM 987 C C . GLU A 1 119 ? 1.611 14.481 -4.118 1.00 96.75 119 GLU A C 1
ATOM 989 O O . GLU A 1 119 ? 0.401 14.287 -4.243 1.00 96.75 119 GLU A O 1
ATOM 994 N N . ASP A 1 120 ? 2.368 14.869 -5.149 1.00 96.75 120 ASP A N 1
ATOM 995 C CA . ASP A 1 120 ? 1.860 15.065 -6.509 1.00 96.75 120 ASP A CA 1
ATOM 996 C C . ASP A 1 120 ? 1.414 13.743 -7.155 1.00 96.75 120 ASP A C 1
ATOM 998 O O . ASP A 1 120 ? 0.391 13.702 -7.846 1.00 96.75 120 ASP A O 1
ATOM 1002 N N . ILE A 1 121 ? 2.141 12.653 -6.887 1.00 96.25 121 ILE A N 1
ATOM 1003 C CA . ILE A 1 121 ? 1.795 11.301 -7.337 1.00 96.25 121 ILE A CA 1
ATOM 1004 C C . ILE A 1 121 ? 0.592 10.773 -6.558 1.00 96.25 121 ILE A C 1
ATOM 1006 O O . ILE A 1 121 ? -0.342 10.232 -7.162 1.00 96.25 121 ILE A O 1
ATOM 1010 N N . ALA A 1 122 ? 0.569 10.979 -5.239 1.00 97.31 122 ALA A N 1
ATOM 1011 C CA . ALA A 1 122 ? -0.568 10.608 -4.403 1.00 97.31 122 ALA A CA 1
ATOM 1012 C C . ALA A 1 122 ? -1.852 11.333 -4.858 1.00 97.31 122 ALA A C 1
ATOM 1014 O O . ALA A 1 122 ? -2.884 10.693 -5.056 1.00 97.31 122 ALA A O 1
ATOM 1015 N N . GLU A 1 123 ? -1.775 12.641 -5.130 1.00 97.19 123 GLU A N 1
ATOM 1016 C CA . GLU A 1 123 ? -2.893 13.454 -5.626 1.00 97.19 123 GLU A CA 1
ATOM 1017 C C . GLU A 1 123 ? -3.384 12.994 -7.005 1.00 97.19 123 GLU A C 1
ATOM 1019 O O . GLU A 1 123 ? -4.594 12.915 -7.247 1.00 97.19 123 GLU A O 1
ATOM 1024 N N . LEU A 1 124 ? -2.465 12.712 -7.935 1.00 95.19 124 LEU A N 1
ATOM 1025 C CA . LEU A 1 124 ? -2.834 12.217 -9.259 1.00 95.19 124 LEU A CA 1
ATOM 1026 C C . LEU A 1 124 ? -3.558 10.871 -9.152 1.00 95.19 124 LEU A C 1
ATOM 1028 O O . LEU A 1 124 ? -4.610 10.683 -9.769 1.00 95.19 124 LEU A O 1
ATOM 1032 N N . THR A 1 125 ? -3.010 9.957 -8.354 1.00 94.38 125 THR A N 1
ATOM 1033 C CA . THR A 1 125 ? -3.562 8.613 -8.166 1.00 94.38 125 THR A CA 1
ATOM 1034 C C . THR A 1 125 ? -4.921 8.672 -7.474 1.00 94.38 125 THR A C 1
ATOM 1036 O O . THR A 1 125 ? -5.858 8.016 -7.922 1.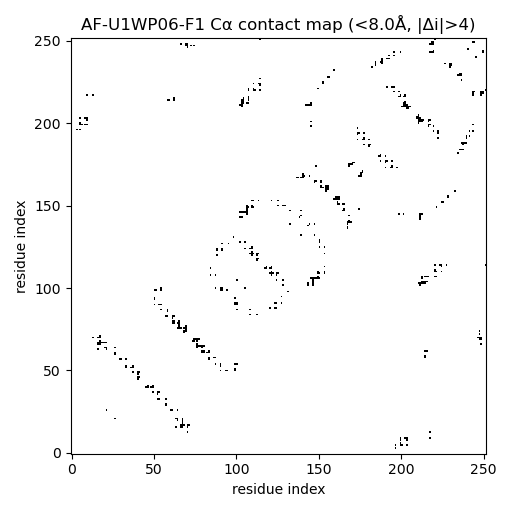00 94.38 125 THR A O 1
ATOM 1039 N N . TYR A 1 126 ? -5.081 9.532 -6.464 1.00 95.12 126 TYR A N 1
ATOM 1040 C CA . TYR A 1 126 ? -6.365 9.810 -5.817 1.00 95.12 126 TYR A CA 1
ATOM 1041 C C . TYR A 1 126 ? -7.434 10.279 -6.818 1.00 95.12 126 TYR A C 1
ATOM 1043 O O . TYR A 1 126 ? -8.556 9.763 -6.821 1.00 95.12 126 TYR A O 1
ATOM 1051 N N . LYS A 1 127 ? -7.100 11.225 -7.709 1.00 93.38 127 LYS A N 1
ATOM 1052 C CA . LYS A 1 127 ? -8.029 11.706 -8.751 1.00 93.38 127 LYS A CA 1
ATOM 1053 C C . LYS A 1 127 ? -8.415 10.596 -9.722 1.00 93.38 127 LYS A C 1
ATOM 1055 O O . LYS A 1 127 ? -9.588 10.462 -10.071 1.00 93.38 127 LYS A O 1
ATOM 1060 N N . TYR A 1 128 ? -7.437 9.803 -10.149 1.00 91.06 128 TYR A N 1
ATOM 1061 C CA . TYR A 1 128 ? -7.656 8.657 -11.027 1.00 91.06 128 TYR A CA 1
ATOM 1062 C C . TYR A 1 128 ? -8.586 7.617 -10.375 1.00 91.06 128 TYR A C 1
ATOM 1064 O O . TYR A 1 128 ? -9.598 7.242 -10.969 1.00 91.06 128 TYR A O 1
ATOM 1072 N N . ALA A 1 129 ? -8.318 7.246 -9.121 1.00 91.31 129 ALA A N 1
ATOM 1073 C CA . ALA A 1 129 ? -9.108 6.295 -8.344 1.00 91.31 129 ALA A CA 1
ATOM 1074 C C . ALA A 1 129 ? -10.544 6.782 -8.094 1.00 91.31 129 ALA A C 1
ATOM 1076 O O . ALA A 1 129 ? -11.508 6.063 -8.354 1.00 91.31 129 ALA A O 1
ATOM 1077 N N . THR A 1 130 ? -10.712 8.043 -7.686 1.00 89.81 130 THR A N 1
ATOM 1078 C CA . THR A 1 130 ? -12.035 8.643 -7.447 1.00 89.81 130 THR A CA 1
ATOM 1079 C C . THR A 1 130 ? -12.909 8.580 -8.703 1.00 89.81 130 THR A C 1
ATOM 1081 O O . THR A 1 130 ? -14.070 8.170 -8.639 1.00 89.81 130 THR A O 1
ATOM 1084 N N . ASN A 1 131 ? -12.338 8.896 -9.870 1.00 86.56 131 ASN A N 1
ATOM 1085 C CA . ASN A 1 131 ? -13.037 8.786 -11.151 1.00 86.56 131 ASN A CA 1
ATOM 1086 C C . ASN A 1 131 ? -13.435 7.343 -11.497 1.00 86.56 131 ASN A C 1
ATOM 1088 O O . ASN A 1 131 ? -14.437 7.140 -12.187 1.00 86.56 131 ASN A O 1
ATOM 1092 N N . MET A 1 132 ? -12.661 6.343 -11.064 1.00 85.31 132 MET A N 1
ATOM 1093 C CA . MET A 1 132 ? -13.002 4.930 -11.244 1.00 85.31 132 MET A CA 1
ATOM 1094 C C . MET A 1 132 ? -14.158 4.512 -10.333 1.00 85.31 132 MET A C 1
ATOM 1096 O O . MET A 1 132 ? -15.124 3.930 -10.825 1.00 85.31 132 MET A O 1
ATOM 1100 N N . PHE A 1 133 ? -14.093 4.850 -9.044 1.00 85.44 133 PHE A N 1
ATOM 1101 C CA . PHE A 1 133 ? -15.070 4.398 -8.048 1.00 85.44 133 PHE A CA 1
ATOM 1102 C C . PHE A 1 133 ? -16.431 5.066 -8.207 1.00 85.44 133 PHE A C 1
ATOM 1104 O O . PHE A 1 133 ? -17.462 4.422 -8.043 1.00 85.44 133 PHE A O 1
ATOM 1111 N N . MET A 1 134 ? -16.463 6.342 -8.603 1.00 80.62 134 MET A N 1
ATOM 1112 C CA . MET A 1 134 ? -17.726 7.040 -8.865 1.00 80.62 134 MET A CA 1
ATOM 1113 C C . MET A 1 134 ? -18.524 6.436 -10.027 1.00 80.62 134 MET A C 1
ATOM 1115 O O . MET A 1 134 ? -19.734 6.634 -10.084 1.00 80.62 134 MET A O 1
ATOM 1119 N N . LYS A 1 135 ? -17.877 5.704 -10.942 1.00 82.00 135 LYS A N 1
ATOM 1120 C CA . LYS A 1 135 ? -18.551 5.059 -12.078 1.00 82.00 135 LYS A CA 1
ATOM 1121 C C . LYS A 1 135 ? -19.197 3.716 -11.727 1.00 82.00 135 LYS A C 1
ATOM 1123 O O . LYS A 1 135 ? -20.033 3.269 -12.502 1.00 82.00 135 LYS A O 1
ATOM 1128 N N . ASP A 1 136 ? -18.794 3.070 -10.631 1.00 80.56 136 ASP A N 1
ATOM 1129 C CA . ASP A 1 136 ? -19.147 1.670 -10.346 1.00 80.56 136 ASP A CA 1
ATOM 1130 C C . ASP A 1 136 ? -19.152 1.364 -8.834 1.00 80.56 136 ASP A C 1
ATOM 1132 O O . ASP A 1 136 ? -18.435 0.492 -8.348 1.00 80.56 136 ASP A O 1
ATOM 1136 N N . ARG A 1 137 ? -19.900 2.156 -8.055 1.00 80.25 137 ARG A N 1
ATOM 1137 C CA . ARG A 1 137 ? -19.851 2.114 -6.580 1.00 80.25 137 ARG A CA 1
ATOM 1138 C C . ARG A 1 137 ? -20.141 0.727 -5.996 1.00 80.25 137 ARG A C 1
ATOM 1140 O O . ARG A 1 137 ? -19.416 0.312 -5.096 1.00 80.25 137 ARG A O 1
ATOM 1147 N N . ASP A 1 138 ? -21.146 0.030 -6.522 1.00 78.94 138 ASP A N 1
ATOM 1148 C CA . ASP A 1 138 ? -21.618 -1.253 -5.982 1.00 78.94 138 ASP A CA 1
ATOM 1149 C C . ASP A 1 138 ? -20.561 -2.364 -6.125 1.00 78.94 138 ASP A C 1
ATOM 1151 O O . ASP A 1 138 ? -20.364 -3.176 -5.221 1.00 78.94 138 ASP A O 1
ATOM 1155 N N . PHE A 1 139 ? -19.801 -2.373 -7.226 1.00 79.75 139 PHE A N 1
ATOM 1156 C CA . PHE A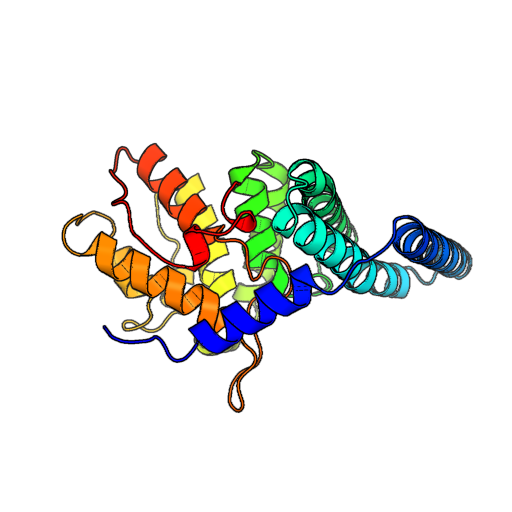 1 139 ? -18.688 -3.311 -7.394 1.00 79.75 139 PHE A CA 1
ATOM 1157 C C . PHE A 1 139 ? -17.609 -3.112 -6.316 1.00 79.75 139 PHE A C 1
ATOM 1159 O O . PHE A 1 139 ? -17.067 -4.079 -5.766 1.00 79.75 139 PHE A O 1
ATOM 1166 N N . TYR A 1 140 ? -17.311 -1.848 -6.004 1.00 79.12 140 TYR A N 1
ATOM 1167 C CA . TYR A 1 140 ? -16.247 -1.464 -5.081 1.00 79.12 140 TYR A CA 1
ATOM 1168 C C . TYR A 1 140 ? -16.619 -1.615 -3.599 1.00 79.12 140 TYR A C 1
ATOM 1170 O O . TYR A 1 140 ? -15.717 -1.767 -2.774 1.00 79.12 140 TYR A O 1
ATOM 1178 N N . SER A 1 141 ? -17.910 -1.651 -3.251 1.00 75.94 141 SER A N 1
ATOM 1179 C CA . SER A 1 141 ? -18.356 -1.924 -1.876 1.00 75.94 141 SER A CA 1
ATOM 1180 C C . SER A 1 141 ? -18.149 -3.373 -1.429 1.00 75.94 141 SER A C 1
ATOM 1182 O O . SER A 1 141 ? -18.002 -3.614 -0.234 1.00 75.94 141 SER A O 1
ATOM 1184 N N . GLU A 1 142 ? -18.113 -4.335 -2.356 1.00 72.25 142 GLU A N 1
ATOM 1185 C CA . GLU A 1 142 ? -18.118 -5.766 -2.008 1.00 72.25 142 GLU A CA 1
ATOM 1186 C C . GLU A 1 142 ? -16.776 -6.471 -2.233 1.00 72.25 142 GLU A C 1
ATOM 1188 O O . GLU A 1 142 ? -16.401 -7.351 -1.461 1.00 72.25 142 GLU A O 1
ATOM 1193 N N . ASN A 1 143 ? -16.041 -6.110 -3.289 1.00 68.81 143 ASN A N 1
ATOM 1194 C CA . ASN A 1 143 ? -14.940 -6.952 -3.781 1.00 68.81 143 ASN A CA 1
ATOM 1195 C C . ASN A 1 143 ? -13.546 -6.340 -3.617 1.00 68.81 143 ASN A C 1
ATOM 1197 O O . ASN A 1 143 ? -12.548 -7.000 -3.913 1.00 68.81 143 ASN A O 1
ATOM 1201 N N . LYS A 1 144 ? -13.479 -5.061 -3.248 1.00 77.44 144 LYS A N 1
ATOM 1202 C CA . LYS A 1 144 ? -12.362 -4.175 -3.591 1.00 77.44 144 LYS A CA 1
ATOM 1203 C C . LYS A 1 144 ? -12.175 -3.040 -2.572 1.00 77.44 144 LYS A C 1
ATOM 1205 O O . LYS A 1 144 ? -11.821 -1.904 -2.877 1.00 77.44 144 LYS A O 1
ATOM 1210 N N . THR A 1 145 ? -12.429 -3.370 -1.317 1.00 88.50 145 THR A N 1
ATOM 1211 C CA . THR A 1 145 ? -12.530 -2.416 -0.210 1.00 88.50 145 THR A CA 1
ATOM 1212 C C . THR A 1 145 ? -11.193 -1.764 0.154 1.00 88.50 145 THR A C 1
ATOM 1214 O O . THR A 1 145 ? -11.182 -0.617 0.605 1.00 88.50 145 THR A O 1
ATOM 1217 N N . HIS A 1 146 ? -10.061 -2.445 -0.074 1.00 92.00 146 HIS A N 1
ATOM 1218 C CA . HIS A 1 146 ? -8.744 -1.945 0.329 1.00 92.00 146 HIS A CA 1
ATOM 1219 C C . HIS A 1 146 ? -8.367 -0.621 -0.356 1.00 92.00 146 HIS A C 1
ATOM 1221 O O . HIS A 1 146 ? -7.992 0.352 0.298 1.00 92.00 146 HIS A O 1
ATOM 1227 N N . HIS A 1 147 ? -8.486 -0.539 -1.681 1.00 90.56 147 HIS A N 1
ATOM 1228 C CA . HIS A 1 147 ? -8.116 0.685 -2.397 1.00 90.56 147 HIS A CA 1
ATOM 1229 C C . HIS A 1 147 ? -9.138 1.814 -2.217 1.00 90.56 147 HIS A C 1
ATOM 1231 O O . HIS A 1 147 ? -8.763 2.987 -2.305 1.00 90.56 147 HIS A O 1
ATOM 1237 N N . VAL A 1 148 ? -10.405 1.485 -1.924 1.00 92.50 148 VAL A N 1
ATOM 1238 C CA . VAL A 1 148 ? -11.411 2.475 -1.513 1.00 92.50 148 VAL A CA 1
ATOM 1239 C C . VAL A 1 148 ? -10.957 3.104 -0.205 1.00 92.50 148 VAL A C 1
ATOM 1241 O O . VAL A 1 148 ? -10.878 4.328 -0.116 1.00 92.50 148 VAL A O 1
ATOM 1244 N N . PHE A 1 149 ? -10.577 2.278 0.774 1.00 95.38 149 PHE A N 1
ATOM 1245 C CA . PHE A 1 149 ? -10.056 2.759 2.046 1.00 95.38 149 PHE A CA 1
ATOM 1246 C C . PHE A 1 149 ? -8.835 3.657 1.858 1.00 95.38 149 PHE A C 1
ATOM 1248 O O . PHE A 1 149 ? -8.861 4.786 2.334 1.00 95.38 149 PHE A O 1
ATOM 1255 N N . MET A 1 150 ? -7.818 3.226 1.108 1.00 96.75 150 MET A N 1
ATOM 1256 C CA . MET A 1 150 ? -6.616 4.042 0.878 1.00 96.75 150 MET A CA 1
ATOM 1257 C C . MET A 1 150 ? -6.916 5.380 0.188 1.00 96.75 150 MET A C 1
ATOM 1259 O O . MET A 1 150 ? -6.335 6.406 0.538 1.00 96.75 150 MET A O 1
ATOM 1263 N N . THR A 1 151 ? -7.868 5.400 -0.747 1.00 95.50 151 THR A N 1
ATOM 1264 C CA . THR A 1 151 ? -8.297 6.628 -1.436 1.00 95.50 151 THR A CA 1
ATOM 1265 C C . THR A 1 151 ? -9.026 7.582 -0.488 1.00 95.50 151 THR A C 1
ATOM 1267 O O . THR A 1 151 ? -8.744 8.781 -0.474 1.00 95.50 151 THR A O 1
ATOM 1270 N N . CYS A 1 152 ? -9.922 7.058 0.351 1.00 96.62 152 CYS A N 1
ATOM 1271 C CA . CYS A 1 152 ? -10.604 7.835 1.386 1.00 96.62 152 CYS A CA 1
ATOM 1272 C C . CYS A 1 152 ? -9.632 8.323 2.474 1.00 96.62 152 CYS A C 1
ATOM 1274 O O . CYS A 1 152 ? -9.747 9.452 2.949 1.00 96.62 152 CYS A O 1
ATOM 1276 N N . LEU A 1 153 ? -8.637 7.507 2.825 1.00 97.75 153 LEU A N 1
ATOM 1277 C CA . LEU A 1 153 ? -7.610 7.829 3.807 1.00 97.75 153 LEU A CA 1
ATOM 1278 C C . LEU A 1 153 ? -6.711 8.978 3.324 1.00 97.75 153 LEU A C 1
ATOM 1280 O O . LEU A 1 153 ? -6.414 9.881 4.103 1.00 97.75 153 LEU A O 1
ATOM 1284 N N . TYR A 1 154 ? -6.351 9.008 2.035 1.00 98.12 154 TYR A N 1
ATOM 1285 C CA . TYR A 1 154 ? -5.666 10.158 1.433 1.00 98.12 154 TYR A CA 1
ATOM 1286 C C . TYR A 1 154 ? -6.509 11.438 1.504 1.00 98.12 154 TYR A C 1
ATOM 1288 O O . TYR A 1 154 ? -5.997 12.497 1.872 1.00 98.12 154 TYR A O 1
ATOM 1296 N N . TYR A 1 155 ? -7.812 11.352 1.204 1.00 97.75 155 TYR A N 1
ATOM 1297 C CA . TYR A 1 155 ? -8.707 12.502 1.351 1.00 97.75 155 TYR A CA 1
ATOM 1298 C C . TYR A 1 155 ? -8.707 13.015 2.796 1.00 97.75 155 TYR A C 1
ATOM 1300 O O . TYR A 1 155 ? -8.510 14.211 3.003 1.00 97.75 155 TYR A O 1
ATOM 1308 N N . LYS A 1 156 ? -8.812 12.118 3.788 1.00 98.00 156 LYS A N 1
ATOM 1309 C CA . LYS A 1 156 ? -8.708 12.477 5.210 1.00 98.00 156 LYS A CA 1
ATOM 1310 C C . LYS A 1 156 ? -7.371 13.114 5.557 1.00 98.00 156 LYS A C 1
ATOM 1312 O O . LYS A 1 156 ? -7.359 14.137 6.231 1.00 98.00 156 LYS A O 1
ATOM 1317 N N . TRP A 1 157 ? -6.253 12.569 5.082 1.00 98.00 157 TRP A N 1
ATOM 1318 C CA . TRP A 1 157 ? -4.945 13.192 5.290 1.00 98.00 157 TRP A CA 1
ATOM 1319 C C . TRP A 1 157 ? -4.921 14.642 4.785 1.00 98.00 157 TRP A C 1
ATOM 1321 O O . TRP A 1 157 ? -4.345 15.520 5.433 1.00 98.00 157 TRP A O 1
ATOM 1331 N N . LYS A 1 158 ? -5.558 14.905 3.640 1.00 97.44 158 LYS A N 1
ATOM 1332 C CA . LYS A 1 158 ? -5.569 16.218 2.995 1.00 97.44 158 LYS A CA 1
ATOM 1333 C C . LYS A 1 158 ? -6.528 17.214 3.653 1.00 97.44 158 LYS A C 1
ATOM 1335 O O . LYS A 1 158 ? -6.174 18.383 3.779 1.00 97.44 158 LYS A O 1
ATOM 1340 N N . THR A 1 159 ? -7.724 16.776 4.045 1.00 97.06 159 THR A N 1
ATOM 1341 C CA . THR A 1 159 ? -8.827 17.660 4.476 1.00 97.06 159 THR A CA 1
ATOM 1342 C C . THR A 1 159 ? -9.132 17.595 5.972 1.00 97.06 159 THR A C 1
ATOM 1344 O O . THR A 1 159 ? -9.774 18.498 6.496 1.00 97.06 159 THR A O 1
ATOM 1347 N N . GLY A 1 160 ? -8.677 16.548 6.663 1.00 96.00 160 GLY A N 1
ATOM 1348 C CA . GLY A 1 160 ? -9.048 16.214 8.041 1.00 96.00 160 GLY A CA 1
ATOM 1349 C C . GLY A 1 160 ? -10.335 15.386 8.161 1.00 96.00 160 GLY A C 1
ATOM 1350 O O . GLY A 1 160 ? -10.610 14.826 9.224 1.00 96.00 160 GLY A O 1
ATOM 1351 N N . GLU A 1 161 ? -11.103 15.239 7.080 1.00 95.88 161 GLU A N 1
ATOM 1352 C CA . GLU A 1 161 ? -12.431 14.619 7.090 1.00 95.88 161 GLU A CA 1
ATOM 1353 C C . GLU A 1 161 ? -12.459 13.320 6.284 1.00 95.88 161 GLU A C 1
ATOM 1355 O O . GLU A 1 161 ? -11.770 13.184 5.279 1.00 95.88 161 GLU A O 1
ATOM 1360 N N . MET A 1 162 ? -13.277 12.352 6.695 1.00 95.50 162 MET A N 1
ATOM 1361 C CA . MET A 1 162 ? -13.505 11.147 5.893 1.00 95.50 162 MET A CA 1
ATOM 1362 C C . MET A 1 162 ? -14.581 11.444 4.832 1.00 95.50 162 MET A C 1
ATOM 1364 O O . MET A 1 162 ? -15.634 11.963 5.200 1.00 95.50 162 MET A O 1
ATOM 1368 N N . PRO A 1 163 ? -14.362 11.155 3.534 1.00 94.75 163 PRO A N 1
ATOM 1369 C CA . PRO A 1 163 ? -15.324 11.509 2.494 1.00 94.75 163 PRO A CA 1
ATOM 1370 C C . PRO A 1 163 ? -16.529 10.560 2.487 1.00 94.75 163 PRO A C 1
ATOM 1372 O O . PRO A 1 163 ? -16.403 9.389 2.842 1.00 94.75 163 PRO A O 1
ATOM 1375 N N . ASP A 1 164 ? -17.665 11.015 1.946 1.00 91.81 164 ASP A N 1
ATOM 1376 C CA . ASP A 1 164 ? -18.901 10.216 1.817 1.00 91.81 164 ASP A CA 1
ATOM 1377 C C . ASP A 1 164 ? -18.711 8.886 1.080 1.00 91.81 164 ASP A C 1
ATOM 1379 O O . ASP A 1 164 ? -19.440 7.926 1.325 1.00 91.81 164 ASP A O 1
ATOM 1383 N N . LEU A 1 165 ? -17.732 8.817 0.169 1.00 90.19 165 LEU A N 1
ATOM 1384 C CA . LEU A 1 165 ? -17.373 7.582 -0.529 1.00 90.19 165 LEU A CA 1
ATOM 1385 C C . LEU A 1 165 ? -17.043 6.446 0.449 1.00 90.19 165 LEU A C 1
ATOM 1387 O O . LEU A 1 165 ? -17.290 5.291 0.133 1.00 90.19 165 LEU A O 1
ATOM 1391 N N . PHE A 1 166 ? -16.529 6.753 1.639 1.00 93.00 166 PHE A N 1
ATOM 1392 C CA . PHE A 1 166 ? -16.213 5.753 2.652 1.00 93.00 166 PHE A CA 1
ATOM 1393 C C . PHE A 1 166 ? -17.450 4.985 3.149 1.00 93.00 166 PHE A C 1
ATOM 1395 O O . PHE A 1 166 ? -17.344 3.814 3.507 1.00 93.00 166 PHE A O 1
ATOM 1402 N N . ASN A 1 167 ? -18.637 5.597 3.084 1.00 91.44 167 ASN A N 1
ATOM 1403 C CA . ASN A 1 167 ? -19.893 4.996 3.537 1.00 91.44 167 ASN A CA 1
ATOM 1404 C C . ASN A 1 167 ? -20.395 3.854 2.638 1.00 91.44 167 ASN A C 1
ATOM 1406 O O . ASN A 1 167 ? -21.395 3.227 2.971 1.00 91.44 167 ASN A O 1
ATOM 1410 N N . ILE A 1 168 ? -19.731 3.568 1.510 1.00 89.25 168 ILE A N 1
ATOM 1411 C CA . ILE A 1 168 ? -20.056 2.384 0.698 1.00 89.25 168 ILE A CA 1
ATOM 1412 C C . ILE A 1 168 ? -19.605 1.080 1.371 1.00 89.25 168 ILE A C 1
ATOM 1414 O O . ILE A 1 168 ? -20.051 0.007 0.979 1.00 89.25 168 ILE A O 1
ATOM 1418 N N . LEU A 1 169 ? -18.694 1.153 2.347 1.00 90.12 169 LEU A N 1
ATOM 1419 C CA . LEU A 1 169 ? -18.205 -0.023 3.058 1.00 90.12 169 LEU A CA 1
ATOM 1420 C C . LEU A 1 169 ? -19.219 -0.472 4.123 1.00 90.12 169 LEU A C 1
ATOM 1422 O O . LEU A 1 169 ? -19.706 0.390 4.862 1.00 90.12 169 LEU A O 1
ATOM 1426 N N . PRO A 1 170 ? -19.479 -1.789 4.269 1.00 88.62 170 PRO A N 1
ATOM 1427 C CA . PRO A 1 170 ? -20.392 -2.317 5.283 1.00 88.62 170 PRO A CA 1
ATOM 1428 C C . PRO A 1 170 ? -20.039 -1.862 6.701 1.00 88.62 170 PRO A C 1
ATOM 1430 O O . PRO A 1 170 ? -18.866 -1.815 7.063 1.00 88.62 170 PRO A O 1
ATOM 1433 N N . ASP A 1 171 ? -21.045 -1.584 7.530 1.00 89.19 171 ASP A N 1
ATOM 1434 C CA . ASP A 1 171 ? -20.874 -1.052 8.892 1.00 89.19 171 ASP A CA 1
ATOM 1435 C C . ASP A 1 171 ? -20.020 -1.925 9.826 1.00 89.19 171 ASP A C 1
ATOM 1437 O O . ASP A 1 171 ? -19.444 -1.422 10.795 1.00 89.19 171 ASP A O 1
ATOM 1441 N N . ASP A 1 172 ? -19.972 -3.230 9.582 1.00 90.12 172 ASP A N 1
ATOM 1442 C CA . ASP A 1 172 ? -19.186 -4.210 10.328 1.00 90.12 172 ASP A CA 1
ATOM 1443 C C . ASP A 1 172 ? -17.799 -4.469 9.711 1.00 90.12 172 ASP A C 1
ATOM 1445 O O . ASP A 1 172 ? -17.007 -5.235 10.269 1.00 90.12 172 ASP A O 1
ATOM 1449 N N . HIS A 1 173 ? -17.469 -3.803 8.600 1.00 93.06 173 HIS A N 1
ATOM 1450 C CA . HIS A 1 173 ? -16.181 -3.919 7.930 1.00 93.06 173 HIS A CA 1
ATOM 1451 C C . HIS A 1 173 ? -15.035 -3.389 8.808 1.00 93.06 173 HIS A C 1
ATOM 1453 O O . HIS A 1 173 ? -15.185 -2.397 9.527 1.00 93.06 173 HIS A O 1
ATOM 1459 N N . VAL A 1 174 ? -13.848 -4.002 8.705 1.00 94.69 174 VAL A N 1
ATOM 1460 C CA . VAL A 1 174 ? -12.668 -3.653 9.527 1.00 94.69 174 VAL A CA 1
ATOM 1461 C C . VAL A 1 174 ? -12.316 -2.165 9.455 1.00 94.69 174 VAL A C 1
ATOM 1463 O O . VAL A 1 174 ? -12.066 -1.528 10.475 1.00 94.69 174 VAL A O 1
ATOM 1466 N N . TYR A 1 175 ? -12.389 -1.575 8.259 1.00 95.69 175 TYR A N 1
ATOM 1467 C CA . TYR A 1 175 ? -12.127 -0.152 8.058 1.00 95.69 175 TYR A CA 1
ATOM 1468 C C . TYR A 1 175 ? -13.149 0.734 8.782 1.00 95.69 175 TYR A C 1
ATOM 1470 O O . TYR A 1 175 ? -12.759 1.729 9.389 1.00 95.69 175 TYR A O 1
ATOM 1478 N N . GLN A 1 176 ? -14.437 0.369 8.786 1.00 95.25 176 GLN A N 1
ATOM 1479 C CA . GLN A 1 176 ? -15.467 1.119 9.514 1.00 95.25 176 GLN A CA 1
ATOM 1480 C C . GLN A 1 176 ? -15.230 1.061 11.027 1.00 95.25 176 GLN A C 1
ATOM 1482 O O . GLN A 1 176 ? -15.275 2.090 11.703 1.00 95.25 176 GLN A O 1
ATOM 1487 N N . LYS A 1 177 ? -14.912 -0.123 11.567 1.00 94.81 177 LYS A N 1
ATOM 1488 C CA . LYS A 1 177 ? -14.577 -0.294 12.991 1.00 94.81 177 LYS A CA 1
ATOM 1489 C C . LYS A 1 177 ? -13.374 0.554 13.402 1.00 94.81 177 LYS A C 1
ATOM 1491 O O . LYS A 1 177 ? -13.457 1.310 14.372 1.00 94.81 177 LYS A O 1
ATOM 1496 N N . LEU A 1 178 ? -12.297 0.493 12.614 1.00 96.06 178 LEU A N 1
ATOM 1497 C CA . LEU A 1 178 ? -11.094 1.294 12.820 1.00 96.06 178 LEU A CA 1
ATOM 1498 C C . LEU A 1 178 ? -11.433 2.788 12.885 1.00 96.06 178 LEU A C 1
ATOM 1500 O O . LEU A 1 178 ? -11.067 3.460 13.852 1.00 96.06 178 LEU A O 1
ATOM 1504 N N . MET A 1 179 ? -12.184 3.297 11.904 1.00 95.50 179 MET A N 1
ATOM 1505 C CA . MET A 1 179 ? -12.538 4.715 11.841 1.00 95.50 179 MET A CA 1
ATOM 1506 C C . MET A 1 179 ? -13.479 5.162 12.965 1.00 95.50 179 MET A C 1
ATOM 1508 O O . MET A 1 179 ? -13.337 6.279 13.458 1.00 95.50 179 MET A O 1
ATOM 1512 N N . ARG A 1 180 ? -14.385 4.301 13.447 1.00 94.44 180 ARG A N 1
ATOM 1513 C CA . ARG A 1 180 ? -15.211 4.598 14.635 1.00 94.44 180 ARG A CA 1
ATOM 1514 C C . ARG A 1 180 ? -14.373 4.741 15.904 1.00 94.44 180 ARG A C 1
ATOM 1516 O O . ARG A 1 180 ? -14.678 5.579 16.746 1.00 94.44 180 ARG A O 1
ATOM 1523 N N . SER A 1 181 ? -13.298 3.964 16.021 1.00 94.69 181 SER A N 1
ATOM 1524 C CA . SER A 1 181 ? -12.356 4.055 17.143 1.00 94.69 181 SER A CA 1
ATOM 1525 C C . SER A 1 181 ? -11.262 5.110 16.966 1.00 94.69 181 SER A C 1
ATOM 1527 O O . SER A 1 181 ? -10.354 5.178 17.786 1.00 94.69 181 SER A O 1
ATOM 1529 N N . TRP A 1 182 ? -11.313 5.948 15.922 1.00 95.81 182 TRP A N 1
ATOM 1530 C CA . TRP A 1 182 ? -10.209 6.851 15.579 1.00 95.81 182 TRP A CA 1
ATOM 1531 C C . TRP A 1 182 ? -9.777 7.751 16.747 1.00 95.81 182 TRP A C 1
ATOM 1533 O O . TRP A 1 182 ? -8.591 7.911 17.002 1.00 95.81 182 TRP A O 1
ATOM 1543 N N . ASN A 1 183 ? -10.705 8.280 17.537 1.00 92.12 183 ASN A N 1
ATOM 1544 C CA . ASN A 1 183 ? -10.347 9.116 18.689 1.00 92.12 183 ASN A CA 1
ATOM 1545 C C . ASN A 1 183 ? -10.240 8.332 20.015 1.00 92.12 183 ASN A C 1
ATOM 1547 O O . ASN A 1 183 ? -9.879 8.920 21.030 1.00 92.12 183 ASN A O 1
ATOM 1551 N N . ASP A 1 184 ? -10.538 7.028 20.023 1.00 88.06 184 ASP A N 1
ATOM 1552 C CA . ASP A 1 184 ? -10.564 6.178 21.222 1.00 88.06 184 ASP A CA 1
ATOM 1553 C C . ASP A 1 184 ? -9.387 5.195 21.241 1.00 88.06 184 ASP A C 1
ATOM 1555 O O . ASP A 1 184 ? -9.415 4.130 20.622 1.00 88.06 184 ASP A O 1
ATOM 1559 N N . THR A 1 185 ? -8.348 5.528 22.007 1.00 75.12 185 THR A N 1
ATOM 1560 C CA . THR A 1 185 ? -7.128 4.718 22.100 1.00 75.12 185 THR A CA 1
ATOM 1561 C C . THR A 1 185 ? -7.332 3.348 22.746 1.00 75.12 185 THR A C 1
ATOM 1563 O O . THR A 1 185 ? -6.486 2.482 22.534 1.00 75.12 185 THR A O 1
ATOM 1566 N N . ASN A 1 186 ? -8.422 3.119 23.491 1.00 81.06 186 ASN A N 1
ATOM 1567 C CA . ASN A 1 186 ? -8.646 1.838 24.170 1.00 81.06 186 ASN A CA 1
ATOM 1568 C C . ASN A 1 186 ? -8.933 0.711 23.174 1.00 81.06 186 ASN A C 1
ATOM 1570 O O . ASN A 1 186 ? -8.408 -0.388 23.324 1.00 81.06 186 ASN A O 1
ATOM 1574 N N . ASN A 1 187 ? -9.726 1.004 22.140 1.00 88.44 187 ASN A N 1
ATOM 1575 C CA . ASN A 1 187 ? -10.131 0.029 21.126 1.00 88.44 187 ASN A CA 1
ATOM 1576 C C . ASN A 1 187 ? -9.306 0.144 19.832 1.00 88.44 187 ASN A C 1
ATOM 1578 O O . ASN A 1 187 ? -9.261 -0.790 19.034 1.00 88.44 187 ASN A O 1
ATOM 1582 N N . PHE A 1 188 ? -8.620 1.275 19.612 1.00 94.69 188 PHE A N 1
ATOM 1583 C CA . PHE A 1 188 ? -7.875 1.511 18.373 1.00 94.69 188 PHE A CA 1
ATOM 1584 C C . PHE A 1 188 ? -6.751 0.494 18.139 1.00 94.69 188 PHE A C 1
ATOM 1586 O O . PHE A 1 188 ? -6.531 0.082 17.006 1.00 94.69 188 PHE A O 1
ATOM 1593 N N . GLY A 1 189 ? -6.054 0.060 19.196 1.00 95.12 189 GLY A N 1
ATOM 1594 C CA . GLY A 1 189 ? -4.986 -0.940 19.084 1.00 95.12 189 GLY A CA 1
ATOM 1595 C C . GLY A 1 189 ? -5.482 -2.299 18.575 1.00 95.12 189 GLY A C 1
ATOM 1596 O O . GLY A 1 189 ? -4.841 -2.905 17.722 1.00 95.12 189 GLY A O 1
ATOM 1597 N N . GLU A 1 190 ? -6.650 -2.748 19.042 1.00 94.62 190 GLU A N 1
ATOM 1598 C CA . GLU A 1 190 ? -7.281 -3.986 18.568 1.00 94.62 190 GLU A CA 1
ATOM 1599 C C . GLU A 1 190 ? -7.704 -3.858 17.100 1.00 94.62 190 GLU A C 1
ATOM 1601 O O . GLU A 1 190 ? -7.361 -4.709 16.283 1.00 94.62 190 GLU A O 1
ATOM 1606 N N . HIS A 1 191 ? -8.342 -2.747 16.720 1.00 96.25 191 HIS A N 1
ATOM 1607 C CA . HIS A 1 191 ? -8.729 -2.522 15.326 1.00 96.25 191 HIS A CA 1
ATOM 1608 C C . HIS A 1 191 ? -7.532 -2.323 14.380 1.00 96.25 191 HIS A C 1
ATOM 1610 O O . HIS A 1 191 ? -7.615 -2.692 13.210 1.00 96.25 191 HIS A O 1
ATOM 1616 N N . LEU A 1 192 ? -6.407 -1.776 14.856 1.00 96.12 192 LEU A N 1
ATOM 1617 C CA . LEU A 1 192 ? -5.152 -1.745 14.095 1.00 96.12 192 LEU A CA 1
ATOM 1618 C C . LEU A 1 192 ? -4.596 -3.151 13.865 1.00 96.12 192 LEU A C 1
ATOM 1620 O O . LEU A 1 192 ? -4.072 -3.439 12.792 1.00 96.12 192 LEU A O 1
ATOM 1624 N N . TYR A 1 193 ? -4.707 -4.031 14.859 1.00 95.69 193 TYR A N 1
ATOM 1625 C CA . TYR A 1 193 ? -4.310 -5.423 14.698 1.00 95.69 193 TYR A CA 1
ATOM 1626 C C . TYR A 1 193 ? -5.200 -6.125 13.664 1.00 95.69 193 TYR A C 1
ATOM 1628 O O . TYR A 1 193 ? -4.688 -6.756 12.739 1.00 95.69 193 TYR A O 1
ATOM 1636 N N . GLU A 1 194 ? -6.525 -5.950 13.766 1.00 95.31 194 GLU A N 1
ATOM 1637 C CA . GLU A 1 194 ? -7.488 -6.465 12.781 1.00 95.31 194 GLU A CA 1
ATOM 1638 C C . GLU A 1 194 ? -7.209 -5.930 11.367 1.00 95.31 194 GLU A C 1
ATOM 1640 O O . GLU A 1 194 ? -7.336 -6.669 10.390 1.00 95.31 194 GLU A O 1
ATOM 1645 N N . LEU A 1 195 ? -6.801 -4.663 11.240 1.00 95.75 195 LEU A N 1
ATOM 1646 C CA . LEU A 1 195 ? -6.385 -4.070 9.971 1.00 95.75 195 LEU A CA 1
ATOM 1647 C C . LEU A 1 195 ? -5.196 -4.822 9.362 1.00 95.75 195 LEU A C 1
ATOM 1649 O O . LEU A 1 195 ? -5.244 -5.163 8.182 1.00 95.75 195 LEU A O 1
ATOM 1653 N N . CYS A 1 196 ? -4.138 -5.082 10.134 1.00 95.75 196 CYS A N 1
ATOM 1654 C CA . CYS A 1 196 ? -2.973 -5.805 9.623 1.00 95.75 196 CYS A CA 1
ATOM 1655 C C . CYS A 1 196 ? -3.328 -7.245 9.215 1.00 95.75 196 CYS A C 1
ATOM 1657 O O . CYS A 1 196 ? -2.850 -7.742 8.191 1.00 95.75 196 CYS A O 1
ATOM 1659 N N . ASP A 1 197 ? -4.219 -7.895 9.963 1.00 94.56 197 ASP A N 1
ATOM 1660 C CA . ASP A 1 197 ? -4.781 -9.193 9.590 1.00 94.56 197 ASP A CA 1
ATOM 1661 C C . ASP A 1 197 ? -5.587 -9.111 8.283 1.00 94.56 197 ASP A C 1
ATOM 1663 O O . ASP A 1 197 ? -5.503 -10.000 7.427 1.00 94.56 197 ASP A O 1
ATOM 1667 N N . PHE A 1 198 ? -6.344 -8.029 8.087 1.00 93.06 198 PHE A N 1
ATOM 1668 C CA . PHE A 1 198 ? -7.094 -7.791 6.860 1.00 93.06 198 PHE A CA 1
ATOM 1669 C C . PHE A 1 198 ? -6.198 -7.448 5.665 1.00 93.06 198 PHE A C 1
ATOM 1671 O O . PHE A 1 198 ? -6.504 -7.856 4.545 1.00 93.06 198 PHE A O 1
ATOM 1678 N N . HIS A 1 199 ? -5.071 -6.768 5.872 1.00 94.19 199 HIS A N 1
ATOM 1679 C CA . HIS A 1 199 ? -4.053 -6.556 4.842 1.00 94.19 199 HIS A CA 1
ATOM 1680 C C . HIS A 1 199 ? -3.512 -7.904 4.338 1.00 94.19 199 HIS A C 1
ATOM 1682 O O . HIS A 1 199 ? -3.525 -8.176 3.137 1.00 94.19 199 HIS A O 1
ATOM 1688 N N . ILE A 1 200 ? -3.160 -8.813 5.259 1.00 93.06 200 ILE A N 1
ATOM 1689 C CA . ILE A 1 200 ? -2.751 -10.187 4.923 1.00 93.06 200 ILE A CA 1
ATOM 1690 C C . ILE A 1 200 ? -3.881 -10.974 4.237 1.00 93.06 200 ILE A C 1
ATOM 1692 O O . ILE A 1 200 ? -3.653 -11.786 3.336 1.00 93.06 200 ILE A O 1
ATOM 1696 N N . TYR A 1 201 ? -5.130 -10.766 4.634 1.00 90.12 201 TYR A N 1
ATOM 1697 C CA . TYR A 1 201 ? -6.253 -11.353 3.909 1.00 90.12 201 TYR A CA 1
ATOM 1698 C C . TYR A 1 201 ? -6.400 -10.767 2.494 1.00 90.12 201 TYR A C 1
ATOM 1700 O O . TYR A 1 201 ? -6.785 -11.469 1.560 1.00 90.12 201 TYR A O 1
ATOM 1708 N N . SER A 1 202 ? -6.085 -9.487 2.319 1.00 88.69 202 SER A N 1
ATOM 1709 C CA . SER A 1 202 ? -6.198 -8.759 1.055 1.00 88.69 202 SER A CA 1
ATOM 1710 C C . SER A 1 202 ? -5.115 -9.135 0.050 1.00 88.69 202 SER A C 1
ATOM 1712 O O . SER A 1 202 ? -5.419 -9.184 -1.138 1.00 88.69 202 SER A O 1
ATOM 1714 N N . LEU A 1 203 ? -3.909 -9.502 0.488 1.00 87.00 203 LEU A N 1
ATOM 1715 C CA . LEU A 1 203 ? -2.890 -10.076 -0.405 1.00 87.00 203 LEU A CA 1
ATOM 1716 C C . LEU A 1 203 ? -3.161 -11.537 -0.795 1.00 87.00 203 LEU A C 1
ATOM 1718 O O . LEU A 1 203 ? -2.597 -12.041 -1.760 1.00 87.00 203 LEU A O 1
ATOM 1722 N N . SER A 1 204 ? -3.995 -12.257 -0.040 1.00 85.12 204 SER A N 1
ATOM 1723 C CA . SER A 1 204 ? -4.134 -13.707 -0.201 1.00 85.12 204 SER A CA 1
ATOM 1724 C C . SER A 1 204 ? -5.139 -14.084 -1.292 1.00 85.12 204 SER A C 1
ATOM 1726 O O . SER A 1 204 ? -6.319 -13.747 -1.196 1.00 85.12 204 SER A O 1
ATOM 1728 N N . ASP A 1 205 ? -4.717 -14.906 -2.256 1.00 82.69 205 ASP A N 1
ATOM 1729 C CA . ASP A 1 205 ? -5.653 -15.690 -3.066 1.00 82.69 205 ASP A CA 1
ATOM 1730 C C . ASP A 1 205 ? -6.228 -16.839 -2.230 1.00 82.69 205 ASP A C 1
ATOM 1732 O O . ASP A 1 205 ? -5.506 -17.652 -1.639 1.00 82.69 205 ASP A O 1
ATOM 1736 N N . THR A 1 206 ? -7.554 -16.923 -2.185 1.00 76.62 206 THR A N 1
ATOM 1737 C CA . THR A 1 206 ? -8.285 -17.988 -1.496 1.00 76.62 206 THR A CA 1
ATOM 1738 C C . THR A 1 206 ? -9.257 -18.664 -2.466 1.00 76.62 206 THR A C 1
ATOM 1740 O O . THR A 1 206 ? -9.592 -18.086 -3.497 1.00 76.62 206 THR A O 1
ATOM 1743 N N . PRO A 1 207 ? -9.794 -19.857 -2.145 1.00 76.06 207 PRO A N 1
ATOM 1744 C CA . PRO A 1 207 ? -10.786 -20.514 -3.002 1.00 76.06 207 PRO A CA 1
ATOM 1745 C C . PRO A 1 207 ? -12.044 -19.682 -3.307 1.00 76.06 207 PRO A C 1
ATOM 1747 O O . PRO A 1 207 ? -12.783 -20.020 -4.225 1.00 76.06 207 PRO A O 1
ATOM 1750 N N . HIS A 1 208 ? -12.309 -18.626 -2.532 1.00 75.50 208 HIS A N 1
ATOM 1751 C CA . HIS A 1 208 ? -13.526 -17.814 -2.624 1.00 75.50 208 HIS A CA 1
ATOM 1752 C C . HIS A 1 208 ? -13.259 -16.336 -2.938 1.00 75.50 208 HIS A C 1
ATOM 1754 O O . HIS A 1 208 ? -14.206 -15.560 -3.013 1.00 75.50 208 HIS A O 1
ATOM 1760 N N . LYS A 1 209 ? -11.992 -15.930 -3.089 1.00 81.56 209 LYS A N 1
ATOM 1761 C CA . LYS A 1 209 ? -11.600 -14.531 -3.291 1.00 81.56 209 LYS A CA 1
ATOM 1762 C C . LYS A 1 209 ? -10.255 -14.456 -4.007 1.00 81.56 209 LYS A C 1
ATOM 1764 O O . LYS A 1 209 ? -9.312 -15.135 -3.603 1.00 81.56 209 LYS A O 1
ATOM 1769 N N . LEU A 1 210 ? -10.165 -13.563 -4.988 1.00 79.69 210 LEU A N 1
ATOM 1770 C CA . LEU A 1 210 ? -8.893 -13.111 -5.548 1.00 79.69 210 LEU A CA 1
ATOM 1771 C C . LEU A 1 210 ? -8.304 -11.988 -4.693 1.00 79.69 210 LEU A C 1
ATOM 1773 O O . LEU A 1 210 ? -9.031 -11.147 -4.161 1.00 79.69 210 LEU A O 1
ATOM 1777 N N . SER A 1 211 ? -6.985 -11.956 -4.616 1.00 83.38 211 SER A N 1
ATOM 1778 C CA . SER A 1 211 ? -6.218 -10.912 -3.948 1.00 83.38 211 SER A CA 1
ATOM 1779 C C . SER A 1 211 ? -6.639 -9.501 -4.405 1.00 83.38 211 SER A C 1
ATOM 1781 O O . SER A 1 211 ? -6.890 -9.222 -5.581 1.00 83.38 211 SER A O 1
ATOM 1783 N N . GLU A 1 212 ? -6.775 -8.601 -3.435 1.00 84.25 212 GLU A N 1
ATOM 1784 C CA . GLU A 1 212 ? -7.116 -7.186 -3.605 1.00 84.25 212 GLU A CA 1
ATOM 1785 C C . GLU A 1 212 ? -5.876 -6.310 -3.731 1.00 84.25 212 GLU A C 1
ATOM 1787 O O . GLU A 1 212 ? -5.962 -5.257 -4.350 1.00 84.25 212 GLU A O 1
ATOM 1792 N N . ILE A 1 213 ? -4.740 -6.757 -3.198 1.00 83.19 213 ILE A N 1
ATOM 1793 C CA . ILE A 1 213 ? -3.444 -6.098 -3.358 1.00 83.19 213 ILE A CA 1
ATOM 1794 C C . ILE A 1 213 ? -2.634 -6.957 -4.331 1.00 83.19 213 ILE A C 1
ATOM 1796 O O . ILE A 1 213 ? -2.610 -8.182 -4.207 1.00 83.19 213 ILE A O 1
ATOM 1800 N N . LEU A 1 214 ? -2.106 -6.355 -5.396 1.00 76.75 214 LEU A N 1
ATOM 1801 C CA . LEU A 1 214 ? -1.291 -7.057 -6.401 1.00 76.75 214 LEU A CA 1
ATOM 1802 C C . LEU A 1 214 ? 0.174 -6.722 -6.185 1.00 76.75 214 LEU A C 1
ATOM 1804 O O . LEU A 1 214 ? 0.977 -7.588 -5.859 1.00 76.75 214 LEU A O 1
ATOM 1808 N N . SER A 1 215 ? 0.446 -5.436 -6.324 1.00 76.69 215 SER A N 1
ATOM 1809 C CA . SER A 1 215 ? 1.745 -4.830 -6.153 1.00 76.69 215 SER A CA 1
ATOM 1810 C C . SER A 1 215 ? 1.733 -4.173 -4.767 1.00 76.69 215 SER A C 1
ATOM 1812 O O . SER A 1 215 ? 0.721 -3.578 -4.403 1.00 76.69 215 SER A O 1
ATOM 1814 N N . PHE A 1 216 ? 2.783 -4.301 -3.957 1.00 88.00 216 PHE A N 1
ATOM 1815 C CA . PHE A 1 216 ? 2.925 -3.795 -2.572 1.00 88.00 216 PHE A CA 1
ATOM 1816 C C . PHE A 1 216 ? 2.295 -4.640 -1.444 1.00 88.00 216 PHE A C 1
ATOM 1818 O O . PHE A 1 216 ? 2.241 -4.217 -0.295 1.00 88.00 216 PHE A O 1
ATOM 1825 N N . ASP A 1 217 ? 1.886 -5.866 -1.745 1.00 86.44 217 ASP A N 1
ATOM 1826 C CA . ASP A 1 217 ? 1.079 -6.749 -0.888 1.00 86.44 217 ASP A CA 1
ATOM 1827 C C . ASP A 1 217 ? 1.655 -7.135 0.498 1.00 86.44 217 ASP A C 1
ATOM 1829 O O . ASP A 1 217 ? 0.897 -7.399 1.423 1.00 86.44 217 ASP A O 1
ATOM 1833 N N . CYS A 1 218 ? 2.978 -7.174 0.667 1.00 92.94 218 CYS A N 1
ATOM 1834 C CA . CYS A 1 218 ? 3.658 -7.525 1.924 1.00 92.94 218 CYS A CA 1
ATOM 1835 C C . CYS A 1 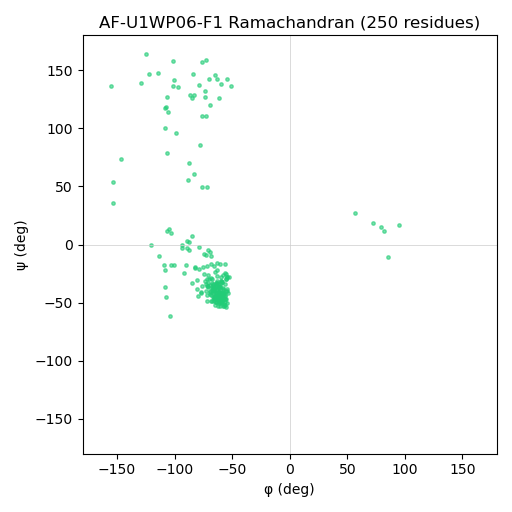218 ? 4.214 -6.301 2.668 1.00 92.94 218 CYS A C 1
ATOM 1837 O O . CYS A 1 218 ? 5.007 -6.453 3.599 1.00 92.94 218 CYS A O 1
ATOM 1839 N N . ILE A 1 219 ? 3.847 -5.100 2.225 1.00 95.81 219 ILE A N 1
ATOM 1840 C CA . ILE A 1 219 ? 4.346 -3.833 2.745 1.00 95.81 219 ILE A CA 1
ATOM 1841 C C . ILE A 1 219 ? 3.207 -3.175 3.544 1.00 95.81 219 ILE A C 1
ATOM 1843 O O . ILE A 1 219 ? 2.185 -2.842 2.950 1.00 95.81 219 ILE A O 1
ATOM 1847 N N . PRO A 1 220 ? 3.341 -2.941 4.865 1.00 96.56 220 PRO A N 1
ATOM 1848 C CA . PRO A 1 220 ? 2.272 -2.390 5.713 1.00 96.56 220 PRO A CA 1
ATOM 1849 C C . PRO A 1 220 ? 2.056 -0.875 5.534 1.00 96.56 220 PRO A C 1
ATOM 1851 O O . PRO A 1 220 ? 2.025 -0.109 6.501 1.00 96.56 220 PRO A O 1
ATOM 1854 N N . TYR A 1 221 ? 1.927 -0.408 4.292 1.00 96.94 221 TYR A N 1
ATOM 1855 C CA . TYR A 1 221 ? 1.782 1.016 3.985 1.00 96.94 221 TYR A CA 1
ATOM 1856 C C . TYR A 1 221 ? 0.504 1.619 4.582 1.00 96.94 221 TYR A C 1
ATOM 1858 O O . TYR A 1 221 ? 0.512 2.773 4.994 1.00 96.94 221 TYR A O 1
ATOM 1866 N N . ASP A 1 222 ? -0.588 0.861 4.681 1.00 96.75 222 ASP A N 1
ATOM 1867 C CA . ASP A 1 222 ? -1.861 1.332 5.235 1.00 96.75 222 ASP A CA 1
ATOM 1868 C C . ASP A 1 222 ? -1.749 1.649 6.731 1.00 96.75 222 ASP A C 1
ATOM 1870 O O . ASP A 1 222 ? -2.144 2.735 7.162 1.00 96.75 222 ASP A O 1
ATOM 1874 N N . TYR A 1 223 ? -1.124 0.756 7.504 1.00 97.62 223 TYR A N 1
ATOM 1875 C CA . TYR A 1 223 ? -0.781 0.982 8.910 1.00 97.62 223 TYR A CA 1
ATOM 1876 C C . TYR A 1 223 ? 0.053 2.257 9.089 1.00 97.62 223 TYR A C 1
ATOM 1878 O O . TYR A 1 223 ? -0.248 3.096 9.945 1.00 97.62 223 TYR A O 1
ATOM 1886 N N . TYR A 1 224 ? 1.082 2.444 8.261 1.00 98.06 224 TYR A N 1
ATOM 1887 C CA . TYR A 1 224 ? 1.943 3.618 8.365 1.00 98.06 224 TYR A CA 1
ATOM 1888 C C . TYR A 1 224 ? 1.261 4.910 7.915 1.00 98.06 224 TYR A C 1
ATOM 1890 O O . TYR A 1 224 ? 1.463 5.941 8.557 1.00 98.06 224 TYR A O 1
ATOM 1898 N N . CYS A 1 225 ? 0.401 4.873 6.895 1.00 98.31 225 CYS A N 1
ATOM 1899 C CA . CYS A 1 225 ? -0.423 6.022 6.523 1.00 98.31 225 CYS A CA 1
ATOM 1900 C C . CYS A 1 225 ? -1.365 6.424 7.662 1.00 98.31 225 CYS A C 1
ATOM 1902 O O . CYS A 1 225 ? -1.510 7.610 7.950 1.00 98.31 225 CYS A O 1
ATOM 1904 N N . ILE A 1 226 ? -1.973 5.458 8.353 1.00 98.12 226 ILE A N 1
ATOM 1905 C CA . ILE A 1 226 ? -2.796 5.739 9.534 1.00 98.12 226 ILE A CA 1
ATOM 1906 C C . ILE A 1 226 ? -1.965 6.418 10.618 1.00 98.12 226 ILE A C 1
ATOM 1908 O O . ILE A 1 226 ? -2.385 7.451 11.137 1.00 98.12 226 ILE A O 1
ATOM 1912 N N . ARG A 1 227 ? -0.780 5.879 10.935 1.00 97.25 227 ARG A N 1
ATOM 1913 C CA . ARG A 1 227 ? 0.129 6.481 11.920 1.00 97.25 227 ARG A CA 1
ATOM 1914 C C . ARG A 1 227 ? 0.473 7.927 11.552 1.00 97.25 227 ARG A C 1
ATOM 1916 O O . ARG A 1 22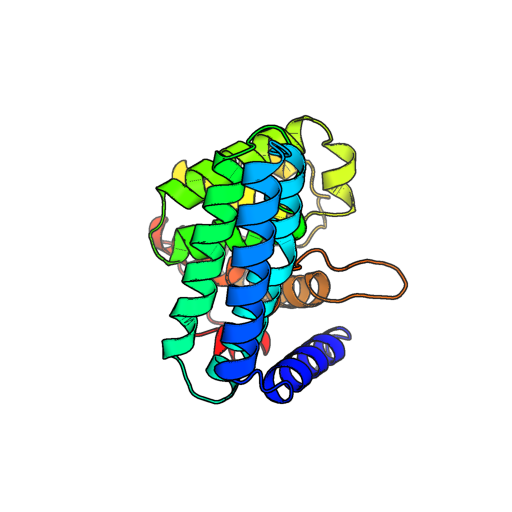7 ? 0.343 8.799 12.405 1.00 97.25 227 ARG A O 1
ATOM 1923 N N . LEU A 1 228 ? 0.828 8.177 10.290 1.00 97.81 228 LEU A N 1
ATOM 1924 C CA . LEU A 1 228 ? 1.144 9.507 9.761 1.00 97.81 228 LEU A CA 1
ATOM 1925 C C . LEU A 1 228 ? -0.024 10.492 9.936 1.00 97.81 228 LEU A C 1
ATOM 1927 O O . LEU A 1 228 ? 0.168 11.627 10.366 1.00 97.81 228 LEU A O 1
ATOM 1931 N N . ILE A 1 229 ? -1.250 10.072 9.615 1.00 98.00 229 ILE A N 1
ATOM 1932 C CA . ILE A 1 229 ? -2.435 10.939 9.717 1.00 98.00 229 ILE A CA 1
ATOM 1933 C C . ILE A 1 229 ? -2.767 11.233 11.176 1.00 98.00 229 ILE A C 1
ATOM 1935 O O . ILE A 1 229 ? -3.063 12.373 11.522 1.00 98.00 229 ILE A O 1
ATOM 1939 N N . ARG A 1 230 ? -2.688 10.227 12.046 1.00 97.19 230 ARG A N 1
ATOM 1940 C CA . ARG A 1 230 ? -2.911 10.409 13.483 1.00 97.19 230 ARG A CA 1
ATOM 1941 C C . ARG A 1 230 ? -1.896 11.356 14.094 1.00 97.19 230 ARG A C 1
ATOM 1943 O O . ARG A 1 230 ? -2.287 12.246 14.838 1.00 97.19 230 ARG A O 1
ATOM 1950 N N . GLU A 1 231 ? -0.624 11.203 13.740 1.00 96.25 231 GLU A N 1
ATOM 1951 C CA . GLU A 1 231 ? 0.440 12.104 14.180 1.00 96.25 231 GLU A CA 1
ATOM 1952 C C . GLU A 1 231 ? 0.158 13.547 13.746 1.00 96.25 231 GLU A C 1
ATOM 1954 O O . GLU A 1 231 ? 0.206 14.457 14.573 1.00 96.25 231 GLU A O 1
ATOM 1959 N N . LYS A 1 232 ? -0.253 13.752 12.486 1.00 96.75 232 LYS A N 1
ATOM 1960 C CA . LYS A 1 232 ? -0.690 15.061 11.973 1.00 96.75 232 LYS A CA 1
ATOM 1961 C C . LYS A 1 232 ? -1.874 15.645 12.758 1.00 96.75 232 LYS A C 1
ATOM 1963 O O . LYS A 1 232 ? -1.969 16.861 12.904 1.00 96.75 232 LYS A O 1
ATOM 1968 N N . GLU A 1 233 ? -2.761 14.798 13.271 1.00 96.25 233 GLU A N 1
ATOM 1969 C CA . GLU A 1 233 ? -3.926 15.178 14.082 1.00 96.25 233 GLU A CA 1
ATOM 1970 C C . GLU A 1 233 ? -3.618 15.291 15.589 1.00 96.25 233 GLU A C 1
ATOM 1972 O O . GLU A 1 233 ? -4.516 15.572 16.382 1.00 96.25 233 GLU A O 1
ATOM 1977 N N . GLY A 1 234 ? -2.362 15.090 16.007 1.00 96.19 234 GLY A N 1
ATOM 1978 C CA . GLY A 1 234 ? -1.960 15.118 17.417 1.00 96.19 234 GLY A CA 1
ATOM 1979 C C . GLY A 1 234 ? -2.439 13.907 18.227 1.00 96.19 234 GLY A C 1
ATOM 1980 O O . GLY A 1 234 ? -2.483 13.959 19.456 1.00 96.19 234 GLY A O 1
ATOM 1981 N N . LEU A 1 235 ? -2.810 12.817 17.554 1.00 95.50 235 LEU A N 1
ATOM 1982 C CA . LEU A 1 235 ? -3.296 11.581 18.156 1.00 95.50 235 LEU A CA 1
ATOM 1983 C C . LEU A 1 235 ? -2.165 10.557 18.294 1.00 95.50 235 LEU A C 1
ATOM 1985 O O . LEU A 1 235 ? -1.416 10.284 17.357 1.00 95.50 235 LEU A O 1
ATOM 1989 N N . ALA A 1 236 ? -2.091 9.904 19.454 1.00 92.69 236 ALA A N 1
ATOM 1990 C CA . ALA A 1 236 ? -1.181 8.782 19.654 1.00 92.69 236 ALA A CA 1
ATOM 1991 C C . ALA A 1 236 ? -1.639 7.548 18.859 1.00 92.69 236 ALA A C 1
ATOM 1993 O O . ALA A 1 236 ? -2.834 7.248 18.785 1.00 92.69 236 ALA A O 1
ATOM 1994 N N . THR A 1 237 ? -0.692 6.797 18.301 1.00 94.88 237 THR A N 1
ATOM 1995 C CA . THR A 1 237 ? -0.945 5.493 17.667 1.00 94.88 237 THR A CA 1
ATOM 1996 C C . THR A 1 237 ? -0.380 4.397 18.573 1.00 94.88 237 THR A C 1
ATOM 1998 O O . THR A 1 237 ? 0.824 4.421 18.827 1.00 94.88 237 THR A O 1
ATOM 2001 N N . PRO A 1 238 ? -1.201 3.469 19.099 1.00 93.12 238 PRO A N 1
ATOM 2002 C CA . PRO A 1 238 ? -0.718 2.351 19.903 1.00 93.12 238 PRO A CA 1
ATOM 2003 C C . PRO A 1 238 ? 0.265 1.479 19.119 1.00 93.12 238 PRO A C 1
ATOM 2005 O O . PRO A 1 238 ? 0.025 1.162 17.955 1.00 93.12 238 PRO A O 1
ATOM 2008 N N . THR A 1 239 ? 1.344 1.054 19.772 1.00 91.00 239 THR A N 1
ATOM 2009 C CA . THR A 1 239 ? 2.247 0.036 19.224 1.00 91.00 239 THR A CA 1
ATOM 2010 C C . THR A 1 239 ? 1.574 -1.330 19.298 1.00 91.00 239 THR A C 1
ATOM 2012 O O . THR A 1 239 ? 1.066 -1.710 20.353 1.00 91.00 239 THR A O 1
ATOM 2015 N N . ILE A 1 240 ? 1.605 -2.080 18.198 1.00 94.69 240 ILE A N 1
ATOM 2016 C CA . ILE A 1 240 ? 1.093 -3.452 18.125 1.00 94.69 240 ILE A CA 1
ATOM 2017 C C . ILE A 1 240 ? 2.199 -4.416 17.684 1.00 94.69 240 ILE A C 1
ATOM 2019 O O . ILE A 1 240 ? 3.069 -4.064 16.889 1.00 94.69 240 ILE A O 1
ATOM 2023 N N . GLU A 1 241 ? 2.157 -5.648 18.186 1.00 94.94 241 GLU A N 1
ATOM 2024 C CA . GLU A 1 241 ? 3.077 -6.718 17.787 1.00 94.94 241 GLU A CA 1
ATOM 2025 C C . GLU A 1 241 ? 2.401 -7.628 16.758 1.00 94.94 241 GLU A C 1
ATOM 2027 O O . GLU A 1 241 ? 1.661 -8.544 17.116 1.00 94.94 241 GLU A O 1
ATOM 2032 N N . HIS A 1 242 ? 2.638 -7.377 15.470 1.00 94.88 242 HIS A N 1
ATOM 2033 C CA . HIS A 1 242 ? 2.009 -8.125 14.381 1.00 94.88 242 HIS A CA 1
ATOM 2034 C C . HIS A 1 242 ? 3.052 -8.627 13.364 1.00 94.88 242 HIS A C 1
ATOM 2036 O O . HIS A 1 242 ? 3.937 -7.849 13.005 1.00 94.88 242 HIS A O 1
ATOM 2042 N N . PRO A 1 243 ? 2.949 -9.867 12.830 1.00 94.25 243 PRO A N 1
ATOM 2043 C CA . PRO A 1 243 ? 3.944 -10.420 11.901 1.00 94.25 243 PRO A CA 1
ATOM 2044 C C . PRO A 1 243 ? 4.230 -9.548 10.672 1.00 94.25 243 PRO A C 1
ATOM 2046 O O . PRO A 1 243 ? 5.382 -9.411 10.270 1.00 94.25 243 PRO A O 1
ATOM 2049 N N . LEU A 1 244 ? 3.198 -8.908 10.107 1.00 95.00 244 LEU A N 1
ATOM 2050 C CA . LEU A 1 244 ? 3.336 -7.970 8.981 1.00 95.00 244 LEU A CA 1
ATOM 2051 C C . LEU A 1 244 ? 4.307 -6.811 9.286 1.00 95.00 244 LEU A C 1
ATOM 2053 O O . LEU A 1 244 ? 5.025 -6.364 8.399 1.00 95.00 244 LEU A O 1
ATOM 2057 N N . LEU A 1 245 ? 4.355 -6.357 10.543 1.00 96.44 245 LEU A N 1
ATOM 2058 C CA . LEU A 1 245 ? 5.177 -5.230 10.999 1.00 96.44 245 LEU A CA 1
ATOM 2059 C C . LEU A 1 245 ? 6.585 -5.649 11.450 1.00 96.44 245 LEU A C 1
ATOM 2061 O O . LEU A 1 245 ? 7.386 -4.803 11.827 1.00 96.44 245 LEU A O 1
ATOM 2065 N N . GLN A 1 246 ? 6.886 -6.949 11.444 1.00 95.06 246 GLN A N 1
ATOM 2066 C CA . GLN A 1 246 ? 8.149 -7.513 11.939 1.00 95.06 246 GLN A CA 1
ATOM 2067 C C . GLN A 1 246 ? 9.077 -7.973 10.806 1.00 95.06 246 GLN A C 1
ATOM 2069 O O . GLN A 1 246 ? 10.054 -8.684 11.044 1.00 95.06 246 GLN A O 1
ATOM 2074 N N . THR A 1 247 ? 8.765 -7.613 9.561 1.00 94.81 247 THR A N 1
ATOM 2075 C CA . THR A 1 247 ? 9.585 -7.962 8.396 1.00 94.81 247 THR A CA 1
ATOM 2076 C C . THR A 1 247 ? 10.445 -6.778 7.951 1.00 94.81 247 THR A C 1
ATOM 2078 O O . THR A 1 247 ? 10.049 -5.639 8.181 1.00 94.81 247 THR A O 1
ATOM 2081 N N . PRO A 1 248 ? 11.559 -7.010 7.228 1.00 96.38 248 PRO A N 1
ATOM 2082 C CA . PRO A 1 248 ? 12.312 -5.925 6.592 1.00 96.38 248 PRO A CA 1
ATOM 2083 C C . PRO A 1 248 ? 11.469 -5.042 5.652 1.00 96.38 248 PRO A C 1
ATOM 2085 O O . PRO A 1 248 ? 11.770 -3.872 5.466 1.00 96.38 248 PRO A O 1
ATOM 2088 N N . LEU A 1 249 ? 10.372 -5.569 5.089 1.00 95.88 249 LEU A N 1
ATOM 2089 C CA . LEU A 1 249 ? 9.436 -4.796 4.259 1.00 95.88 249 LEU A CA 1
ATOM 2090 C C . LEU A 1 249 ? 8.571 -3.813 5.066 1.00 95.88 249 LEU A C 1
ATOM 2092 O O . LEU A 1 249 ? 7.873 -2.993 4.476 1.00 95.88 249 LEU A O 1
ATOM 2096 N N . ALA A 1 250 ? 8.606 -3.883 6.399 1.00 96.06 250 ALA A N 1
ATOM 2097 C CA . ALA A 1 250 ? 7.988 -2.900 7.278 1.00 96.06 250 ALA A CA 1
ATOM 2098 C C . ALA A 1 250 ? 8.918 -1.715 7.592 1.00 96.06 250 ALA A C 1
ATOM 2100 O O . ALA A 1 250 ? 8.479 -0.774 8.247 1.00 96.06 250 ALA A O 1
ATOM 2101 N N . GLU A 1 251 ? 10.176 -1.728 7.150 1.00 93.38 251 GLU A N 1
ATOM 2102 C CA . GLU A 1 251 ? 11.125 -0.625 7.337 1.00 93.38 251 GLU A CA 1
ATOM 2103 C C . GLU A 1 251 ? 10.991 0.382 6.180 1.00 93.38 251 GLU A C 1
ATOM 2105 O O . GLU A 1 251 ? 11.851 0.439 5.300 1.00 93.38 251 GLU A O 1
ATOM 2110 N N . ILE A 1 252 ? 9.862 1.108 6.163 1.00 86.19 252 ILE A N 1
ATOM 2111 C CA . ILE A 1 252 ? 9.485 2.112 5.145 1.00 86.19 252 ILE A CA 1
ATOM 2112 C C . ILE A 1 252 ? 9.875 3.522 5.583 1.00 86.19 252 ILE A C 1
ATOM 2114 O O . ILE A 1 252 ? 9.609 3.856 6.765 1.00 86.19 252 ILE A O 1
#

Mean predicted aligned error: 5.86 Å

Organism: NCBI:txid649747

Sequence (252 aa):
MYTNKYWKYFDRAIKEYKKRVVSDEEVKEILDDRMKEMKDLIQKNERNCLTDCLGILIGIDLEMNAKNRILNGEPLAWILLEQQLFWLNQMIKSNPSRRNVSDREIGGLIGLSLLWGYEDIAELTYKYATNMFMKDRDFYSENKTHHVFMTCLYYKWKTGEMPDLFNILPDDHVYQKLMRSWNDTNNFGEHLYELCDFHIYSLSDTPHKLSEILSFDCIPYDYYCIRLIREKEGLATPTIEHPLLQTPLAEI